Protein AF-A0A553PBA0-F1 (afdb_monomer)

Sequence (327 aa):
MVVWTRLALILILCVIQDGVMSRNTTKTNFRQKRLFSIFNIVTFKNDPCTTTGAGNLGGTCLDSTSCSSRGGTASGNCAAGFGVCCLFVVNGACSGDQTITQNCTYIRNDGYPAADTTADETCNYKFNRICENLCQIRLDFETLKTEVDATGACGTAADAVAVTSPFSSTANGFPPTVCGTLTGQHSKAPEGCTQYFTGESGSFQSYNFAGGQLLTKQNYNNCFRQVEGYCRLQIRESSVTTPDPFALSAPPTMAETTCQELSTLSFPSGIHSGYCGGALNTVDGSTDPVAQTSVPGSPFQVGLRTLETTLADLTGFSLDYKQIPCD

Solvent-accessible surface area (backbone atoms only — not comparable to full-atom values): 18141 Å² total; per-residue (Å²): 133,45,49,54,43,34,34,39,24,69,78,84,78,84,77,77,72,86,76,83,76,86,73,91,74,82,91,75,94,75,83,86,76,90,72,86,71,88,68,81,79,84,82,75,77,74,42,82,34,63,24,74,56,94,81,56,44,68,18,40,27,30,46,65,66,62,23,51,76,70,65,24,46,76,27,50,67,25,80,96,66,72,21,20,9,19,33,35,68,46,66,45,63,46,92,46,80,43,73,48,72,63,84,43,37,31,43,34,52,48,72,66,90,46,55,58,81,75,76,96,71,61,73,45,78,44,78,56,85,73,47,98,82,67,85,76,77,37,47,28,21,68,27,31,24,39,31,52,28,78,35,23,44,53,55,77,95,16,39,59,51,74,62,86,53,99,87,54,86,54,80,61,77,41,54,57,69,41,42,22,32,34,52,74,40,54,42,37,37,67,96,69,28,30,31,59,42,73,58,67,54,54,72,53,62,43,72,10,23,86,57,42,30,20,48,33,64,33,62,49,23,37,33,45,52,79,53,92,71,44,35,29,45,32,39,29,72,36,93,52,77,77,48,53,23,35,14,48,29,83,57,57,59,23,7,28,52,89,30,87,92,44,17,25,38,33,39,55,38,77,83,48,51,38,31,16,11,19,14,53,33,92,46,69,71,32,65,64,68,46,72,44,44,35,36,76,80,54,77,51,52,39,34,40,40,35,44,89,55,77,32,54,92,22,18,21,35,28,30,29,39,37,57,36,66,56,132

Mean predicted aligned error: 10.84 Å

Foldseek 3Di:
DWQFFKWWWDDPDPPPPPPPDDDDDDDDDDDDDDDPPPDPPDDDDFDWDFFPDPPRAIFTWDAPVVLVVVVWDFGAADPVRRTGRTAAEDAFPLPDEAEDQDGGYMYTYHPPPDDDPDPPGDTHYHYDPNDPPCPDIKIFRQWGAWFADLQQEDDDVIHWDDDDDPVDPPCQQFFDIAHGTQNRHMQDDPRQAGAEAEDQKDKDFAGNLVVQFHHAQGKGKHAYDDDPQFFKKKKWADPDVVPQQAAFFPVQQWKDQPDPVTWWKAAAQVQGGTIHHNECDSDTGDNDHDMGMHDGPDGRMIITHHHNGGGNNGSGHMMMMHTHGDD

Secondary structure (DSSP, 8-state):
------EE---------------------------------------EEE-SSTT--EEEEE-HHHHHHTT-EEEEEEGGGTEEEEEEEEE--TTS-EEE-SSSEEEE-TTTTSPP--TT----EEE---STT-----EEESS------TTS-SSSSS--B---BTTB--TTSSPPPB-S--TT-EEB-STT-SEEE-SSEEEEE-TTGGGT-PPSS-EEEEEE-PPTTEEEEEEEE-S--SS-SEE-SSSTTSEES--TTS-EEE---SS-SEEEETS--SSTT--S---EEPPTT--SEEEEE--SS--TT--EEEEEEEEEE--

Nearest PDB structures (foldseek):
  6fzv-assembly1_D  TM=6.814E-01  e=2.273E-03  Homo sapiens
  9en2-assembly1_A  TM=3.717E-01  e=1.459E-03  Homo sapiens
  6e0t-assembly1_X  TM=3.521E-01  e=2.977E-01  Schizosaccharomyces pombe 972h-

InterPro domains:
  IPR058698 CUB domain, metazoa [PF26080] (190-323)

Radius of gyration: 24.04 Å; Cα contacts (8 Å, |Δi|>4): 762; chains: 1; bounding box: 48×62×72 Å

pLDDT: mean 82.2, std 19.01, range [25.92, 98.25]

Structure (mmCIF, N/CA/C/O backbone):
data_AF-A0A553PBA0-F1
#
_entry.id   AF-A0A553PBA0-F1
#
loop_
_atom_site.group_PDB
_atom_site.id
_atom_site.type_symbol
_atom_site.label_atom_id
_atom_site.label_alt_id
_atom_site.label_comp_id
_atom_site.label_asym_id
_atom_site.label_entity_id
_atom_site.label_seq_id
_atom_site.pdbx_PDB_ins_code
_atom_site.Cartn_x
_atom_site.Cartn_y
_atom_site.Cartn_z
_atom_site.occupancy
_atom_site.B_iso_or_equiv
_atom_site.auth_seq_id
_atom_site.auth_comp_id
_atom_site.auth_asym_id
_atom_site.auth_atom_id
_atom_site.pdbx_PDB_model_num
ATOM 1 N N . MET A 1 1 ? -11.062 18.224 0.720 1.00 25.92 1 MET A N 1
ATOM 2 C CA . MET A 1 1 ? -12.456 17.704 0.853 1.00 25.92 1 MET A CA 1
ATOM 3 C C . MET A 1 1 ? -12.403 16.185 0.901 1.00 25.92 1 MET A C 1
ATOM 5 O O . MET A 1 1 ? -12.057 15.555 -0.093 1.00 25.92 1 MET A O 1
ATOM 9 N N . VAL A 1 2 ? -12.656 15.605 2.069 1.00 30.92 2 VAL A N 1
ATOM 10 C CA . VAL A 1 2 ? -12.072 14.317 2.456 1.00 30.92 2 VAL A CA 1
ATOM 11 C C . VAL A 1 2 ? -13.110 13.191 2.474 1.00 30.92 2 VAL A C 1
ATOM 13 O O . VAL A 1 2 ? -14.280 13.441 2.725 1.00 30.92 2 VAL A O 1
ATOM 16 N N . VAL A 1 3 ? -12.713 11.949 2.175 1.00 29.02 3 VAL A N 1
ATOM 17 C CA . VAL A 1 3 ? -13.588 10.758 2.203 1.00 29.02 3 VAL A CA 1
ATOM 18 C C . VAL A 1 3 ? -12.856 9.599 2.887 1.00 29.02 3 VAL A C 1
ATOM 20 O O . VAL A 1 3 ? -12.452 8.664 2.221 1.00 29.02 3 VAL A O 1
ATOM 23 N N . TRP A 1 4 ? -12.637 9.613 4.199 1.00 41.81 4 TRP A N 1
ATOM 24 C CA . TRP A 1 4 ? -12.010 8.464 4.883 1.00 41.81 4 TRP A CA 1
ATOM 25 C C . TRP A 1 4 ? -13.001 7.334 5.102 1.00 41.81 4 TRP A C 1
ATOM 27 O O . TRP A 1 4 ? -14.191 7.629 5.154 1.00 41.81 4 TRP A O 1
ATOM 37 N N . THR A 1 5 ? -12.531 6.072 5.252 1.00 43.28 5 THR A N 1
ATOM 38 C CA . THR A 1 5 ? -12.989 5.150 6.330 1.00 43.28 5 THR A CA 1
ATOM 39 C C . THR A 1 5 ? -12.696 3.675 6.220 1.00 43.28 5 THR A C 1
ATOM 41 O O . THR A 1 5 ? -13.114 3.098 5.250 1.00 43.28 5 THR A O 1
ATOM 44 N N . ARG A 1 6 ? -12.313 3.051 7.344 1.00 33.53 6 ARG A N 1
ATOM 45 C CA . ARG A 1 6 ? -12.304 1.615 7.712 1.00 33.53 6 ARG A CA 1
ATOM 46 C C . ARG A 1 6 ? -10.899 1.007 7.755 1.00 33.53 6 ARG A C 1
ATOM 48 O O . ARG A 1 6 ? -10.342 0.590 6.747 1.00 33.53 6 ARG A O 1
ATOM 55 N N . LEU A 1 7 ? -10.402 0.843 8.978 1.00 31.45 7 LEU A N 1
ATOM 56 C CA . LEU A 1 7 ? -9.353 -0.121 9.291 1.00 31.45 7 LEU A CA 1
ATOM 57 C C . LEU A 1 7 ? -10.015 -1.429 9.770 1.00 31.45 7 LEU A C 1
ATOM 59 O O . LEU A 1 7 ? -10.715 -1.385 10.782 1.00 31.45 7 LEU A O 1
ATOM 63 N N . ALA A 1 8 ? -9.831 -2.566 9.100 1.00 29.09 8 ALA A N 1
ATOM 64 C CA . ALA A 1 8 ? -9.950 -3.875 9.742 1.00 29.09 8 ALA A CA 1
ATOM 65 C C . ALA A 1 8 ? -8.591 -4.269 10.322 1.00 29.09 8 ALA A C 1
ATOM 67 O O . ALA A 1 8 ? -7.534 -3.916 9.808 1.00 29.09 8 ALA A O 1
ATOM 68 N N . LEU A 1 9 ? -8.615 -5.005 11.423 1.00 33.12 9 LEU A N 1
ATOM 69 C CA . LEU A 1 9 ? -7.420 -5.559 12.038 1.00 33.12 9 LEU A CA 1
ATOM 70 C C . LEU A 1 9 ? -7.497 -7.083 11.935 1.00 33.12 9 LEU A C 1
ATOM 72 O O . LEU A 1 9 ? -8.004 -7.717 12.852 1.00 33.12 9 LEU A O 1
ATOM 76 N N . ILE A 1 10 ? -7.029 -7.711 10.854 1.00 31.86 10 ILE A N 1
ATOM 77 C CA . ILE A 1 10 ? -7.002 -9.182 10.807 1.00 31.86 10 ILE A CA 1
ATOM 78 C C . ILE A 1 10 ? -5.651 -9.684 11.341 1.00 31.86 10 ILE A C 1
ATOM 80 O O . ILE A 1 10 ? -4.653 -9.780 10.625 1.00 31.86 10 ILE A O 1
ATOM 84 N N . LEU A 1 11 ? -5.598 -10.053 12.624 1.00 33.03 11 LEU A N 1
ATOM 85 C CA . LEU A 1 11 ? -4.471 -10.818 13.175 1.00 33.03 11 LEU A CA 1
ATOM 86 C C . LEU A 1 11 ? -4.530 -12.258 12.654 1.00 33.03 11 LEU A C 1
ATOM 88 O O . LEU A 1 11 ? -5.291 -13.090 13.146 1.00 33.03 11 LEU A O 1
ATOM 92 N N . ILE A 1 12 ? -3.695 -12.564 11.663 1.00 35.62 12 ILE A N 1
ATOM 93 C CA . ILE A 1 12 ? -3.440 -13.941 11.236 1.00 35.62 12 ILE A CA 1
ATOM 94 C C . ILE A 1 12 ? -2.311 -14.522 12.101 1.00 35.62 12 ILE A C 1
ATOM 96 O O . ILE A 1 12 ? -1.199 -13.995 12.092 1.00 35.62 12 ILE A O 1
ATOM 100 N N . LEU A 1 13 ? -2.647 -15.637 12.771 1.00 29.41 13 LEU A N 1
ATOM 101 C CA . LEU A 1 13 ? -1.846 -16.582 13.574 1.00 29.41 13 LEU A CA 1
ATOM 102 C C . LEU A 1 13 ? -1.743 -16.312 15.086 1.00 29.41 13 LEU A C 1
ATOM 104 O O . LEU A 1 13 ? -0.723 -15.875 15.605 1.00 29.41 13 LEU A O 1
ATOM 108 N N . CYS A 1 14 ? -2.766 -16.763 15.818 1.00 26.69 14 CYS A N 1
ATOM 109 C CA . CYS A 1 14 ? -2.529 -17.453 17.084 1.00 26.69 14 CYS A CA 1
ATOM 110 C C . CYS A 1 14 ? -2.315 -18.938 16.748 1.00 26.69 14 CYS A C 1
ATOM 112 O O . CYS A 1 14 ? -3.279 -19.691 16.599 1.00 26.69 14 CYS A O 1
ATOM 114 N N . VAL A 1 15 ? -1.061 -19.358 16.549 1.00 26.77 15 VAL A N 1
ATOM 115 C CA . VAL A 1 15 ? -0.736 -20.787 16.635 1.00 26.77 15 VAL A CA 1
ATOM 116 C C . VAL A 1 15 ? -0.811 -21.128 18.114 1.00 26.77 15 VAL A C 1
ATOM 118 O O . VAL A 1 15 ? 0.090 -20.800 18.883 1.00 26.77 15 VAL A O 1
ATOM 121 N N . ILE A 1 16 ? -1.913 -21.746 18.527 1.00 30.34 16 ILE A N 1
ATOM 122 C CA . ILE A 1 16 ? -1.939 -22.480 19.787 1.00 30.34 16 ILE A CA 1
ATOM 123 C C . ILE A 1 16 ? -1.062 -23.704 19.522 1.00 30.34 16 ILE A C 1
ATOM 125 O O . ILE A 1 16 ? -1.501 -24.649 18.873 1.00 30.34 16 ILE A O 1
ATOM 129 N N . GLN A 1 17 ? 0.211 -23.656 19.920 1.00 25.95 17 GLN A N 1
ATOM 130 C CA . GLN A 1 17 ? 0.967 -24.891 20.078 1.00 25.95 17 GLN A CA 1
ATOM 131 C C . GLN A 1 17 ? 0.305 -25.654 21.223 1.00 25.95 17 GLN A C 1
ATOM 133 O O . GLN A 1 17 ? 0.231 -25.152 22.347 1.00 25.95 17 GLN A O 1
ATOM 138 N N . ASP A 1 18 ? -0.199 -26.847 20.918 1.00 34.41 18 ASP A N 1
ATOM 139 C CA . ASP A 1 18 ? -0.684 -27.807 21.900 1.00 34.41 18 ASP A CA 1
ATOM 140 C C . ASP A 1 18 ? 0.468 -28.197 22.836 1.00 34.41 18 ASP A C 1
ATOM 142 O O . ASP A 1 18 ? 1.234 -29.131 22.597 1.00 34.41 18 ASP A O 1
ATOM 146 N N . GLY A 1 19 ? 0.611 -27.449 23.928 1.00 29.52 19 GLY A N 1
ATOM 147 C CA . GLY A 1 19 ? 1.427 -27.838 25.063 1.00 29.52 19 GLY A CA 1
ATOM 148 C C . GLY A 1 19 ? 0.717 -28.948 25.827 1.00 29.52 19 GLY A C 1
ATOM 149 O O . GLY A 1 19 ? -0.079 -28.683 26.726 1.00 29.52 19 GLY A O 1
ATOM 150 N N . VAL A 1 20 ? 1.007 -30.200 25.473 1.00 30.47 20 VAL A N 1
ATOM 151 C CA . VAL A 1 20 ? 0.632 -31.387 26.249 1.00 30.47 20 VAL A CA 1
ATOM 152 C C . VAL A 1 20 ? 1.208 -31.256 27.665 1.00 30.47 20 VAL A C 1
ATOM 154 O O . VAL A 1 20 ? 2.383 -31.528 27.905 1.00 30.47 20 VAL A O 1
ATOM 157 N N . MET A 1 21 ? 0.384 -30.856 28.637 1.00 30.72 21 MET A N 1
ATOM 158 C CA . MET A 1 21 ? 0.721 -31.007 30.053 1.00 30.72 21 MET A CA 1
ATOM 159 C C . MET A 1 21 ? 0.411 -32.438 30.498 1.00 30.72 21 MET A C 1
ATOM 161 O O . MET A 1 21 ? -0.723 -32.774 30.837 1.00 30.72 21 MET A O 1
ATOM 165 N N . SER A 1 22 ? 1.446 -33.276 30.552 1.00 31.44 22 SER A N 1
ATOM 166 C CA . SER A 1 22 ? 1.416 -34.532 31.304 1.00 31.44 22 SER A CA 1
ATOM 167 C C . SER A 1 22 ? 1.263 -34.227 32.800 1.00 31.44 22 SER A C 1
ATOM 169 O O . SER A 1 22 ? 2.164 -33.665 33.423 1.00 31.44 22 SER A O 1
ATOM 171 N N . ARG A 1 23 ? 0.111 -34.571 33.394 1.00 33.50 23 ARG A N 1
ATOM 172 C CA . ARG A 1 23 ? -0.078 -34.603 34.853 1.00 33.50 23 ARG A CA 1
ATOM 173 C C . ARG A 1 23 ? -0.241 -36.044 35.321 1.00 33.50 23 ARG A C 1
ATOM 175 O O . ARG A 1 23 ? -1.302 -36.647 35.175 1.00 33.50 23 ARG A O 1
ATOM 182 N N . ASN A 1 24 ? 0.810 -36.556 35.955 1.00 36.09 24 ASN A N 1
ATOM 183 C CA . ASN A 1 24 ? 0.746 -37.732 36.815 1.00 36.09 24 ASN A CA 1
ATOM 184 C C . ASN A 1 24 ? -0.216 -37.429 37.977 1.00 36.09 24 ASN A C 1
ATOM 186 O O . ASN A 1 24 ? 0.097 -36.608 38.836 1.00 36.09 24 ASN A O 1
ATOM 190 N N . THR A 1 25 ? -1.395 -38.055 37.993 1.00 32.72 25 THR A N 1
ATOM 191 C CA . THR A 1 25 ? -2.361 -37.902 39.092 1.00 32.72 25 THR A CA 1
ATOM 192 C C . THR A 1 25 ? -2.400 -39.187 39.906 1.00 32.72 25 THR A C 1
ATOM 194 O O . THR A 1 25 ? -2.936 -40.209 39.475 1.00 32.72 25 THR A O 1
ATOM 197 N N . THR A 1 26 ? -1.826 -39.134 41.104 1.00 32.91 26 THR A N 1
ATOM 198 C CA . THR A 1 26 ? -2.019 -40.125 42.161 1.00 32.91 26 THR A CA 1
ATO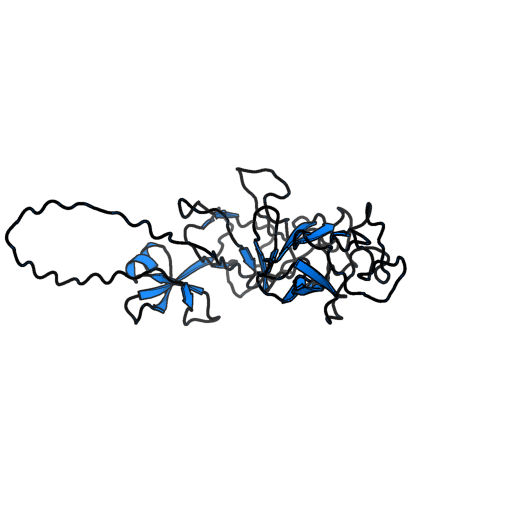M 199 C C . THR A 1 26 ? -3.498 -40.169 42.548 1.00 32.91 26 THR A C 1
ATOM 201 O O . THR A 1 26 ? -4.105 -39.155 42.886 1.00 32.91 26 THR A O 1
ATOM 204 N N . LYS A 1 27 ? -4.088 -41.366 42.485 1.00 34.59 27 LYS A N 1
ATOM 205 C CA . LYS A 1 27 ? -5.469 -41.647 42.893 1.00 34.59 27 LYS A CA 1
ATOM 206 C C . LYS A 1 27 ? -5.653 -41.392 44.392 1.00 34.59 27 LYS A C 1
ATOM 208 O O . LYS A 1 27 ? -5.122 -42.144 45.204 1.00 34.59 27 LYS A O 1
ATOM 213 N N . THR A 1 28 ? -6.508 -40.442 44.758 1.00 32.66 28 THR A N 1
ATOM 214 C CA . THR A 1 28 ? -7.162 -40.418 46.074 1.00 32.66 28 THR A CA 1
ATOM 215 C C . THR A 1 28 ? -8.678 -40.372 45.889 1.00 32.66 28 THR A C 1
ATOM 217 O O . THR A 1 28 ? -9.242 -39.478 45.266 1.00 32.66 28 THR A O 1
ATOM 220 N N . ASN A 1 29 ? -9.345 -41.416 46.387 1.00 42.59 29 ASN A N 1
ATOM 221 C CA . ASN A 1 29 ? -10.795 -41.568 46.358 1.00 42.59 29 ASN A CA 1
ATOM 222 C C . ASN A 1 29 ? -11.444 -40.613 47.368 1.00 42.59 29 ASN A C 1
ATOM 224 O O . ASN A 1 29 ? -11.338 -40.842 48.571 1.00 42.59 29 ASN A O 1
ATOM 228 N N . PHE A 1 30 ? -12.195 -39.619 46.892 1.00 38.12 30 PHE A N 1
ATOM 229 C CA . PHE A 1 30 ? -13.198 -38.932 47.705 1.00 38.12 30 PHE A CA 1
ATOM 230 C C . PHE A 1 30 ? -14.596 -39.171 47.130 1.00 38.12 30 PHE A C 1
ATOM 232 O O . PHE A 1 30 ? -14.871 -38.942 45.954 1.00 38.12 30 PHE A O 1
ATOM 239 N N . ARG A 1 31 ? -15.463 -39.711 47.993 1.00 44.09 31 ARG A N 1
ATOM 240 C CA . ARG A 1 31 ? -16.849 -40.100 47.720 1.00 44.09 31 ARG A CA 1
ATOM 241 C C . ARG A 1 31 ? -17.668 -38.932 47.158 1.00 44.09 31 ARG A C 1
ATOM 243 O O . ARG A 1 31 ? -17.623 -37.819 47.675 1.00 44.09 31 ARG A O 1
ATOM 250 N N . GLN A 1 32 ? -18.469 -39.250 46.143 1.00 47.44 32 GLN A N 1
ATOM 251 C CA . GLN A 1 32 ? -19.431 -38.377 45.475 1.00 47.44 32 GLN A CA 1
ATOM 252 C C . GLN A 1 32 ? -20.378 -37.683 46.464 1.00 47.44 32 GLN A C 1
ATOM 254 O O . GLN A 1 32 ? -21.153 -38.337 47.162 1.00 47.44 32 GLN A O 1
ATOM 259 N N . LYS A 1 33 ? -20.409 -36.351 46.418 1.00 39.62 33 LYS A N 1
ATOM 260 C CA . LYS A 1 33 ? -21.630 -35.587 46.679 1.00 39.62 33 LYS A CA 1
ATOM 261 C C . LYS A 1 33 ? -22.148 -35.117 45.324 1.00 39.62 33 LYS A C 1
ATOM 263 O O . LYS A 1 33 ? -21.475 -34.358 44.634 1.00 39.62 33 LYS A O 1
ATOM 268 N N . ARG A 1 34 ? -23.310 -35.633 44.916 1.00 55.00 34 ARG A N 1
ATOM 269 C CA . ARG A 1 34 ? -24.010 -35.215 43.697 1.00 55.00 34 ARG A CA 1
ATOM 270 C C . ARG A 1 34 ? -24.598 -33.824 43.934 1.00 55.00 34 ARG A C 1
ATOM 272 O O . ARG A 1 34 ? -25.702 -33.705 44.453 1.00 55.00 34 ARG A O 1
ATOM 279 N N . LEU A 1 35 ? -23.844 -32.786 43.582 1.00 47.69 35 LEU A N 1
ATOM 280 C CA . LEU A 1 35 ? -24.420 -31.484 43.267 1.00 47.69 35 LEU A CA 1
ATOM 281 C C . LEU A 1 35 ? -24.887 -31.551 41.811 1.00 47.69 35 LEU A C 1
ATOM 283 O O . LEU A 1 35 ? -24.088 -31.834 40.919 1.00 47.69 35 LEU A O 1
ATOM 287 N N . PHE A 1 36 ? -26.171 -31.314 41.566 1.00 44.34 36 PHE A N 1
ATOM 288 C CA . PHE A 1 36 ? -26.656 -31.054 40.217 1.00 44.34 36 PHE A CA 1
ATOM 289 C C . PHE A 1 36 ? -26.059 -29.720 39.752 1.00 44.34 36 PHE A C 1
ATOM 291 O O . PHE A 1 36 ? -26.544 -28.655 40.126 1.00 44.34 36 PHE A O 1
ATOM 298 N N . SER A 1 37 ? -24.980 -29.780 38.967 1.00 50.16 37 SER A N 1
ATOM 299 C CA . SER A 1 37 ? -24.458 -28.620 38.244 1.00 50.16 37 SER A CA 1
ATOM 300 C C . SER A 1 37 ? -25.409 -28.320 37.089 1.00 50.16 37 SER A C 1
ATOM 302 O O . SER A 1 37 ? -25.225 -28.794 35.974 1.00 50.16 37 SER A O 1
ATOM 304 N N . ILE A 1 38 ? -26.464 -27.560 37.377 1.00 53.22 38 ILE A N 1
ATOM 305 C CA . ILE A 1 38 ? -27.452 -27.061 36.404 1.00 53.22 38 ILE A CA 1
ATOM 306 C C . ILE A 1 38 ? -26.873 -26.032 35.415 1.00 53.22 38 ILE A C 1
ATOM 308 O O . ILE A 1 38 ? -27.597 -25.512 34.573 1.00 53.22 38 ILE A O 1
ATOM 312 N N . PHE A 1 39 ? -25.568 -25.768 35.474 1.00 51.97 39 PHE A N 1
ATOM 313 C CA . PHE A 1 39 ? -24.857 -24.943 34.508 1.00 51.97 39 PHE A CA 1
ATOM 314 C C . PHE A 1 39 ? -23.836 -25.817 33.780 1.00 51.97 39 PHE A C 1
ATOM 316 O O . PHE A 1 39 ? -22.706 -25.991 34.236 1.00 51.97 39 PHE A O 1
ATOM 323 N N . ASN A 1 40 ? -24.238 -26.390 32.645 1.00 52.53 40 ASN A N 1
ATOM 324 C CA . ASN A 1 40 ? -23.267 -26.830 31.649 1.00 52.53 40 ASN A CA 1
ATOM 325 C C . ASN A 1 40 ? -22.692 -25.562 31.014 1.00 52.53 40 ASN A C 1
ATOM 327 O O . ASN A 1 40 ? -23.289 -24.994 30.102 1.00 52.53 40 ASN A O 1
ATOM 331 N N . ILE A 1 41 ? -21.570 -25.078 31.546 1.00 63.16 41 ILE A N 1
ATOM 332 C CA . ILE A 1 41 ? -20.801 -24.010 30.908 1.00 63.16 41 ILE A CA 1
ATOM 333 C C . ILE A 1 41 ? -20.209 -24.605 29.631 1.00 63.16 41 ILE A C 1
ATOM 335 O O . ILE A 1 41 ? -19.288 -25.420 29.683 1.00 63.16 41 ILE A O 1
ATOM 339 N N . VAL A 1 42 ? -20.784 -24.233 28.488 1.00 66.06 42 VAL A N 1
ATOM 340 C CA . VAL A 1 42 ? -20.248 -24.583 27.174 1.00 66.06 42 VAL A CA 1
ATOM 341 C C . VAL A 1 42 ? -19.069 -23.656 26.911 1.00 66.06 42 VAL A C 1
ATOM 343 O O . VAL A 1 42 ? -19.247 -22.470 26.649 1.00 66.06 42 VAL A O 1
ATOM 346 N N . THR A 1 43 ? -17.856 -24.190 27.020 1.00 75.25 43 THR A N 1
ATOM 347 C CA . THR A 1 43 ? -16.649 -23.513 26.553 1.00 75.25 43 THR A CA 1
ATOM 348 C C . THR A 1 43 ? -16.418 -23.865 25.091 1.00 75.25 43 THR A C 1
ATOM 350 O O . THR A 1 43 ? -16.475 -25.027 24.691 1.00 75.25 43 THR A O 1
ATOM 353 N N . PHE A 1 44 ? -16.151 -22.851 24.280 1.00 82.88 44 PHE A N 1
ATOM 354 C CA . PHE A 1 44 ? -15.782 -23.010 22.881 1.00 82.88 44 PHE A CA 1
ATOM 355 C C . PHE A 1 44 ? -14.557 -22.155 22.580 1.00 82.88 44 PHE A C 1
ATOM 357 O O . PHE A 1 44 ? -14.209 -21.239 23.328 1.00 82.88 44 PHE A O 1
ATOM 364 N N . LYS A 1 45 ? -13.865 -22.499 21.497 1.00 84.19 45 LYS A N 1
ATOM 365 C CA . LYS A 1 45 ? -12.720 -21.733 21.022 1.00 84.19 45 LYS A CA 1
ATOM 366 C C . LYS A 1 45 ? -13.210 -20.414 20.423 1.00 84.19 45 LYS A C 1
ATOM 368 O O . LYS A 1 45 ? -14.201 -20.390 19.695 1.00 84.19 45 LYS A O 1
ATOM 373 N N . ASN A 1 46 ? -12.494 -19.332 20.715 1.00 86.88 46 ASN A N 1
ATOM 374 C CA . ASN A 1 46 ? -12.764 -18.020 20.136 1.00 86.88 46 ASN A CA 1
ATOM 375 C C . ASN A 1 46 ? -12.283 -17.997 18.681 1.00 86.88 46 ASN A C 1
ATOM 377 O O . ASN A 1 46 ? -11.175 -17.547 18.389 1.00 86.88 46 ASN A O 1
ATOM 381 N N . ASP A 1 47 ? -13.098 -18.545 17.789 1.00 88.75 47 ASP A N 1
ATOM 382 C CA . ASP A 1 47 ? -12.814 -18.612 16.360 1.00 88.75 47 ASP A CA 1
ATOM 383 C C . ASP A 1 47 ? -13.330 -17.359 15.627 1.00 88.75 47 ASP A C 1
ATOM 385 O O . ASP A 1 47 ? -14.275 -16.708 16.093 1.00 88.75 47 ASP A O 1
ATOM 389 N N . PRO A 1 48 ? -12.724 -16.986 14.485 1.00 89.88 48 PRO A N 1
ATOM 390 C CA . PRO A 1 48 ? -13.242 -15.912 13.649 1.00 89.88 48 PRO A CA 1
ATOM 391 C C . PRO A 1 48 ? -14.646 -16.254 13.140 1.00 89.88 48 PRO A C 1
ATOM 393 O O . PRO A 1 48 ? -14.961 -17.403 12.830 1.00 89.88 48 PRO A O 1
ATOM 396 N N . CYS A 1 49 ? -15.493 -15.240 13.037 1.00 91.69 49 CYS A N 1
ATOM 397 C CA . CYS A 1 49 ? -16.858 -15.357 12.536 1.00 91.69 49 CYS A CA 1
ATOM 398 C C . CYS A 1 49 ? -17.195 -14.160 11.645 1.00 91.69 49 CYS A C 1
ATOM 400 O O . CYS A 1 49 ? -16.472 -13.165 11.626 1.00 91.69 49 CYS A O 1
ATOM 402 N N . THR A 1 50 ? -18.304 -14.244 10.917 1.00 93.19 50 THR A N 1
ATOM 403 C CA . THR A 1 50 ? -18.811 -13.150 10.084 1.00 93.19 50 THR A CA 1
ATOM 404 C C . THR A 1 50 ? -20.097 -12.613 10.693 1.00 93.19 50 THR A C 1
ATOM 406 O O . THR A 1 50 ? -21.001 -13.377 11.033 1.00 93.19 50 THR A O 1
ATOM 409 N N . THR A 1 51 ? -20.163 -11.297 10.851 1.00 92.12 51 THR A N 1
ATOM 410 C CA . THR A 1 51 ? -21.329 -10.605 11.400 1.00 92.12 51 THR A CA 1
ATOM 411 C C . THR A 1 51 ? -22.501 -10.624 10.421 1.00 92.12 51 THR A C 1
ATOM 413 O O . THR A 1 51 ? -22.305 -10.600 9.209 1.00 92.12 51 THR A O 1
ATOM 416 N N . THR A 1 52 ? -23.734 -10.634 10.929 1.00 89.44 52 THR A N 1
ATOM 417 C CA . THR A 1 52 ? -24.957 -10.650 10.095 1.00 89.44 52 THR A CA 1
ATOM 418 C C . THR A 1 52 ? -25.464 -9.249 9.721 1.00 89.44 52 THR A C 1
ATOM 420 O O . THR A 1 52 ? -26.579 -9.107 9.223 1.00 89.44 52 THR A O 1
ATOM 423 N N . GLY A 1 53 ? -24.695 -8.201 10.029 1.00 78.00 53 GLY A N 1
ATOM 424 C CA . GLY A 1 53 ? -25.037 -6.802 9.761 1.00 78.00 53 GLY A CA 1
ATOM 425 C C . GLY A 1 53 ? -24.578 -6.296 8.389 1.00 78.00 53 GLY A C 1
ATOM 426 O O . GLY A 1 53 ? -24.045 -7.034 7.561 1.00 78.00 53 GLY A O 1
ATOM 427 N N . ALA A 1 54 ? -24.755 -4.992 8.154 1.00 66.81 54 ALA A N 1
ATOM 428 C CA . ALA A 1 54 ? -24.311 -4.348 6.922 1.00 66.81 54 ALA A CA 1
ATOM 429 C C . ALA A 1 54 ? -22.789 -4.494 6.728 1.00 66.81 54 ALA A C 1
ATOM 431 O O . ALA A 1 54 ? -21.996 -4.052 7.561 1.00 66.81 54 ALA A O 1
ATOM 432 N N . GLY A 1 55 ? -22.388 -5.084 5.599 1.00 70.69 55 GLY A N 1
ATOM 433 C CA . GLY A 1 55 ? -20.986 -5.209 5.197 1.00 70.69 55 GLY A CA 1
ATOM 434 C C . GLY A 1 55 ? -20.265 -6.482 5.646 1.00 70.69 55 GLY A C 1
ATOM 435 O O . GLY A 1 55 ? -19.066 -6.546 5.409 1.00 70.69 55 GLY A O 1
ATOM 436 N N . ASN A 1 56 ? -20.952 -7.467 6.249 1.00 84.44 56 ASN A N 1
ATOM 437 C CA . ASN A 1 56 ? -20.399 -8.795 6.580 1.00 84.44 56 ASN A CA 1
ATOM 438 C C . ASN A 1 56 ? -19.013 -8.732 7.248 1.00 84.44 56 ASN A C 1
ATOM 440 O O . ASN A 1 56 ? -18.069 -9.409 6.843 1.00 84.44 56 ASN A O 1
ATOM 444 N N . LEU A 1 57 ? -18.884 -7.872 8.257 1.00 86.88 57 LEU A N 1
ATOM 445 C CA . LEU A 1 57 ? -17.614 -7.628 8.933 1.00 86.88 57 LEU A CA 1
ATOM 446 C C . LEU A 1 57 ? -17.151 -8.876 9.679 1.00 86.88 57 LEU A C 1
ATOM 448 O O . LEU A 1 57 ? -17.976 -9.654 10.168 1.00 86.88 57 LEU A O 1
ATOM 452 N N . GLY A 1 58 ? -15.839 -9.035 9.806 1.00 88.75 58 GLY A N 1
ATOM 453 C CA . GLY A 1 58 ? -15.244 -10.045 10.664 1.00 88.75 58 GLY A CA 1
ATOM 454 C C . GLY A 1 58 ? -15.534 -9.757 12.136 1.00 88.75 58 GLY A C 1
ATOM 455 O O . GLY A 1 58 ? -15.578 -8.613 12.575 1.00 88.75 58 GLY A O 1
ATOM 456 N N . GLY A 1 59 ? -15.733 -10.807 12.913 1.00 91.19 59 GLY A N 1
ATOM 457 C CA . GLY A 1 59 ? -15.881 -10.742 14.357 1.00 91.19 59 GLY A CA 1
ATOM 458 C C . GLY A 1 59 ? -15.134 -11.882 15.031 1.00 91.19 59 GLY A C 1
ATOM 459 O O . GLY A 1 59 ? -14.525 -12.735 14.381 1.00 91.19 59 GLY A O 1
ATOM 460 N N . THR A 1 60 ? -15.201 -11.901 16.357 1.00 91.44 60 THR A N 1
ATOM 461 C CA . THR A 1 60 ? -14.699 -13.012 17.172 1.00 91.44 60 THR A CA 1
ATOM 462 C C . THR A 1 60 ? -15.872 -13.724 17.820 1.00 91.44 60 THR A C 1
ATOM 464 O O . THR A 1 60 ? -16.721 -13.083 18.439 1.00 91.44 60 THR A O 1
ATOM 467 N N . CYS A 1 61 ? -15.929 -15.047 17.703 1.00 93.06 61 CYS A N 1
ATOM 468 C CA . CYS A 1 61 ? -16.942 -15.834 18.384 1.00 93.06 61 CYS A CA 1
ATOM 469 C C . CYS A 1 61 ? -16.701 -15.795 19.897 1.00 93.06 61 CYS A C 1
ATOM 471 O O . CYS A 1 61 ? -15.667 -16.268 20.362 1.00 93.06 61 CYS A O 1
ATOM 473 N N . LEU A 1 62 ? -17.633 -15.216 20.658 1.00 93.31 62 LEU A N 1
ATOM 474 C CA . LEU A 1 62 ? -17.558 -15.083 22.118 1.00 93.31 62 LEU A CA 1
ATOM 475 C C . LEU A 1 62 ? -18.901 -15.450 22.749 1.00 93.31 62 LEU A C 1
ATOM 477 O O . LEU A 1 62 ? -19.939 -15.400 22.089 1.00 93.31 62 LEU A O 1
ATOM 481 N N . ASP A 1 63 ? -18.915 -15.778 24.040 1.00 93.69 63 ASP A N 1
ATOM 482 C CA . ASP A 1 63 ? -20.180 -15.798 24.774 1.00 93.69 63 ASP A CA 1
ATOM 483 C C . ASP A 1 63 ? -20.738 -14.369 24.889 1.00 93.69 63 ASP A C 1
ATOM 485 O O . ASP A 1 63 ? -19.995 -13.380 24.852 1.00 93.69 63 ASP A O 1
ATOM 489 N N . SER A 1 64 ? -22.061 -14.247 25.008 1.00 93.31 64 SER A N 1
ATOM 490 C CA . SER A 1 64 ? -22.745 -12.949 24.992 1.00 93.31 64 SER A CA 1
ATOM 491 C C . SER A 1 64 ? -22.229 -11.997 26.070 1.00 93.31 64 SER A C 1
ATOM 493 O O . SER A 1 64 ? -22.052 -10.808 25.810 1.00 93.31 64 SER A O 1
ATOM 495 N N . THR A 1 65 ? -21.944 -12.523 27.262 1.00 93.12 65 THR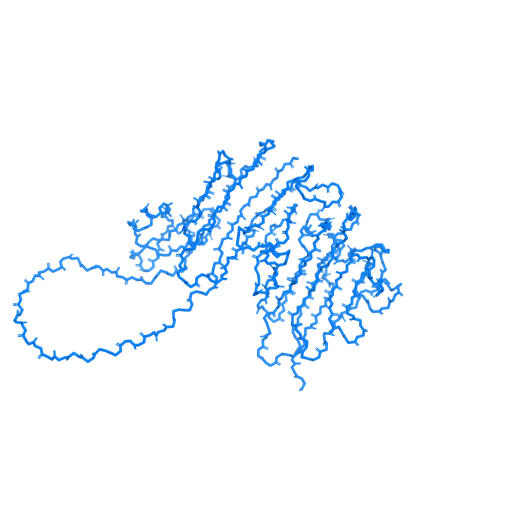 A N 1
ATOM 496 C CA . THR A 1 65 ? -21.506 -11.737 28.418 1.00 93.12 65 THR A CA 1
ATOM 497 C C . THR A 1 65 ? -20.076 -11.241 28.227 1.00 93.12 65 THR A C 1
ATOM 499 O O . THR A 1 65 ? -19.789 -10.064 28.468 1.00 93.12 65 THR A O 1
ATOM 502 N N . SER A 1 66 ? -19.175 -12.096 27.739 1.00 92.81 66 SER A N 1
ATOM 503 C CA . SER A 1 66 ? -17.809 -11.712 27.372 1.00 92.81 66 SER A CA 1
ATOM 504 C C . SER A 1 66 ? -17.787 -10.692 26.242 1.00 92.81 66 SER A C 1
ATOM 506 O O . SER A 1 66 ? -16.978 -9.770 26.284 1.00 92.81 66 SER A O 1
ATOM 508 N N . CYS A 1 67 ? -18.683 -10.816 25.258 1.00 94.00 67 CYS A N 1
ATOM 509 C CA . CYS A 1 67 ? -18.782 -9.842 24.177 1.00 94.00 67 CYS A CA 1
ATOM 510 C C . CYS A 1 67 ? -19.127 -8.446 24.718 1.00 94.00 67 CYS A C 1
ATOM 512 O O . CYS A 1 67 ? -18.369 -7.498 24.507 1.00 94.00 67 CYS A O 1
ATOM 514 N N . SER A 1 68 ? -20.208 -8.333 25.500 1.00 94.94 68 SER A N 1
ATOM 515 C CA . SER A 1 68 ? -20.640 -7.047 26.061 1.00 94.94 68 SER A CA 1
ATOM 516 C C . SER A 1 68 ? -19.660 -6.473 27.086 1.00 94.94 68 SER A C 1
ATOM 518 O O . SER A 1 68 ? -19.401 -5.273 27.088 1.00 94.94 68 SER A O 1
ATOM 520 N N . SER A 1 69 ? -19.069 -7.313 27.945 1.00 94.19 69 SER A N 1
ATOM 521 C CA . SER A 1 69 ? -18.136 -6.849 28.989 1.00 94.19 69 SER A CA 1
ATOM 522 C C . SER A 1 69 ? -16.811 -6.333 28.428 1.00 94.19 69 SER A C 1
ATOM 524 O O . SER A 1 69 ? -16.132 -5.550 29.087 1.00 94.19 69 SER A O 1
ATOM 526 N N . ARG A 1 70 ? -16.456 -6.730 27.202 1.00 91.50 70 ARG A N 1
ATOM 527 C CA . ARG A 1 70 ? -15.272 -6.252 26.474 1.00 91.50 70 ARG A CA 1
ATOM 528 C C . ARG A 1 70 ? -15.575 -5.085 25.528 1.00 91.50 70 ARG A C 1
ATOM 530 O O . ARG A 1 70 ? -14.714 -4.717 24.736 1.00 91.50 70 ARG A O 1
ATOM 537 N N . GLY A 1 71 ? -16.783 -4.518 25.593 1.00 90.88 71 GLY A N 1
ATOM 538 C CA . GLY A 1 71 ? -17.204 -3.384 24.763 1.00 90.88 71 GLY A CA 1
ATOM 539 C C . GLY A 1 71 ? -17.568 -3.751 23.322 1.00 90.88 71 GLY A C 1
ATOM 540 O O . GLY A 1 71 ? -17.625 -2.875 22.464 1.00 90.88 71 GLY A O 1
ATOM 541 N N . GLY A 1 72 ? -17.790 -5.034 23.034 1.00 93.31 72 GLY A N 1
ATOM 542 C CA . GLY A 1 72 ? -18.226 -5.499 21.722 1.00 93.31 72 GLY A CA 1
ATOM 543 C C . GLY A 1 72 ? -19.747 -5.523 21.579 1.00 93.31 72 GLY A C 1
ATOM 544 O O . GLY A 1 72 ? -20.493 -5.525 22.558 1.00 93.31 72 GLY A O 1
ATOM 545 N N . THR A 1 73 ? -20.210 -5.573 20.333 1.00 93.75 73 THR A N 1
ATOM 546 C CA . THR A 1 73 ? -21.628 -5.711 19.977 1.00 93.75 73 THR A CA 1
ATOM 547 C C . THR A 1 73 ? -21.878 -7.082 19.358 1.00 93.75 73 THR A C 1
ATOM 549 O O . THR A 1 73 ? -21.173 -7.492 18.436 1.00 93.75 73 THR A O 1
ATOM 552 N N . ALA A 1 74 ? -22.895 -7.794 19.843 1.00 94.62 74 ALA A N 1
ATOM 553 C CA . ALA A 1 74 ? -23.311 -9.069 19.268 1.00 94.62 74 ALA A CA 1
ATOM 554 C C . ALA A 1 74 ? -23.964 -8.854 17.891 1.00 94.62 74 ALA A C 1
ATOM 556 O O . ALA A 1 74 ? -24.921 -8.089 17.768 1.00 94.62 74 ALA A O 1
ATOM 557 N N . SER A 1 75 ? -23.473 -9.539 16.857 1.00 93.94 75 SER A N 1
ATOM 558 C CA . SER A 1 75 ? -24.022 -9.457 15.501 1.00 93.94 75 SER A CA 1
ATOM 559 C C . SER A 1 75 ? -24.028 -10.826 14.824 1.00 93.94 75 SER A C 1
ATOM 561 O O . SER A 1 75 ? -23.108 -11.188 14.098 1.00 93.94 75 SER A O 1
ATOM 563 N N . GLY A 1 76 ? -25.085 -11.599 15.069 1.00 93.12 76 GLY A N 1
ATOM 564 C CA . GLY A 1 76 ? -25.214 -12.974 14.589 1.00 93.12 76 GLY A CA 1
ATOM 565 C C . GLY A 1 76 ? -24.718 -14.007 15.600 1.00 93.12 76 GLY A C 1
ATOM 566 O O . GLY A 1 76 ? -24.224 -13.667 16.676 1.00 93.12 76 GLY A O 1
ATOM 567 N N . ASN A 1 77 ? -24.862 -15.281 15.242 1.00 93.44 77 ASN A N 1
ATOM 568 C CA . ASN A 1 77 ? -24.543 -16.418 16.106 1.00 93.44 77 ASN A CA 1
ATOM 569 C C . ASN A 1 77 ? -23.346 -17.205 15.562 1.00 93.44 77 ASN A C 1
ATOM 571 O O . ASN A 1 77 ? -23.110 -17.250 14.357 1.00 93.44 77 ASN A O 1
ATOM 575 N N . CYS A 1 78 ? -22.616 -17.866 16.453 1.00 93.25 78 CYS A N 1
ATOM 576 C CA . CYS A 1 78 ? -21.481 -18.730 16.132 1.00 93.25 78 CYS A CA 1
ATOM 577 C C . CYS A 1 78 ? -21.443 -19.931 17.094 1.00 93.25 78 CYS A C 1
ATOM 579 O O . CYS A 1 78 ? -22.320 -20.067 17.949 1.00 93.25 78 CYS A O 1
ATOM 581 N N . ALA A 1 79 ? -20.471 -20.840 16.927 1.00 91.81 79 ALA A N 1
ATOM 582 C CA . ALA A 1 79 ? -20.332 -22.052 17.746 1.00 91.81 79 ALA A CA 1
ATOM 583 C C . ALA A 1 79 ? -21.661 -22.825 17.896 1.00 91.81 79 ALA A C 1
ATOM 585 O O . ALA A 1 79 ? -22.117 -23.082 19.004 1.00 91.81 79 ALA A O 1
ATOM 586 N N . ALA A 1 80 ? -22.332 -23.122 16.775 1.00 89.94 80 ALA A N 1
ATOM 587 C CA . ALA A 1 80 ? -23.644 -23.786 16.744 1.00 89.94 80 ALA A CA 1
ATOM 588 C C . ALA A 1 80 ? -24.746 -23.106 17.595 1.00 89.94 80 ALA A C 1
ATOM 590 O O . ALA A 1 80 ? -25.690 -23.761 18.027 1.00 89.94 80 ALA A O 1
ATOM 591 N N . GLY A 1 81 ? -24.638 -21.793 17.823 1.00 88.94 81 GLY A N 1
ATOM 592 C CA . GLY A 1 81 ? -25.609 -21.005 18.586 1.00 88.94 81 GLY A CA 1
ATOM 593 C C . GLY A 1 81 ? -25.277 -20.842 20.070 1.00 88.94 81 GLY A C 1
ATOM 594 O O . GLY A 1 81 ? -26.021 -20.166 20.772 1.00 88.94 81 GLY A O 1
ATOM 595 N N . PHE A 1 82 ? -24.168 -21.413 20.553 1.00 90.19 82 PHE A N 1
ATOM 596 C CA . PHE A 1 82 ? -23.706 -21.203 21.930 1.00 90.19 82 PHE A CA 1
ATOM 597 C C . PHE A 1 82 ? -22.984 -19.863 22.125 1.00 90.19 82 PHE A C 1
ATOM 599 O O . PHE A 1 82 ? -22.848 -19.404 23.259 1.00 90.19 82 PHE A O 1
ATOM 606 N N . GLY A 1 83 ? -22.530 -19.236 21.036 1.00 93.50 83 GLY A N 1
ATOM 607 C CA . GLY A 1 83 ? -21.852 -17.944 21.049 1.00 93.50 83 GLY A CA 1
ATOM 608 C C . GLY A 1 83 ? -22.492 -16.925 20.114 1.00 93.50 83 GLY A C 1
ATOM 609 O O . GLY A 1 83 ? -23.275 -17.260 19.220 1.00 93.50 83 GLY A O 1
ATOM 610 N N . VAL A 1 84 ? -22.102 -15.669 20.299 1.00 94.62 84 VAL A N 1
ATOM 611 C CA . VAL A 1 84 ? -22.422 -14.554 19.409 1.00 94.62 84 VAL A CA 1
ATOM 612 C C . VAL A 1 84 ? -21.193 -14.171 18.599 1.00 94.62 84 VAL A C 1
ATOM 614 O O . VAL A 1 84 ? -20.063 -14.233 19.091 1.00 94.62 84 VAL A O 1
ATOM 617 N N . CYS A 1 85 ? -21.403 -13.734 17.359 1.00 94.75 85 CYS A N 1
ATOM 618 C CA . CYS A 1 85 ? -20.319 -13.135 16.601 1.00 94.75 85 CYS A CA 1
ATOM 619 C C . CYS A 1 85 ? -20.093 -11.707 17.102 1.00 94.75 85 CYS A C 1
ATOM 621 O O . CYS A 1 85 ? -20.897 -10.809 16.847 1.00 94.75 85 CYS A O 1
ATOM 623 N N . CYS A 1 86 ? -19.041 -11.522 17.896 1.00 94.50 86 CYS A N 1
ATOM 624 C CA . CYS A 1 86 ? -18.769 -10.273 18.583 1.00 94.50 86 CYS A CA 1
ATOM 625 C C . CYS A 1 86 ? -17.970 -9.321 17.696 1.00 94.50 86 CYS A C 1
ATOM 627 O O . CYS A 1 86 ? -16.870 -9.652 17.245 1.00 94.50 86 CYS A O 1
ATOM 629 N N . LEU A 1 87 ? -18.524 -8.132 17.476 1.00 92.94 87 LEU A N 1
ATOM 630 C CA . LEU A 1 87 ? -17.923 -7.066 16.691 1.00 92.94 87 LEU A CA 1
ATOM 631 C C . LEU A 1 87 ? -17.375 -5.977 17.616 1.00 92.94 87 LEU A C 1
ATOM 633 O O . LEU A 1 87 ? -18.123 -5.406 18.410 1.00 92.94 87 LEU A O 1
ATOM 637 N N . PHE A 1 88 ? -16.094 -5.648 17.470 1.00 92.00 88 PHE A N 1
ATOM 638 C CA . PHE A 1 88 ? -15.469 -4.524 18.163 1.00 92.00 88 PHE A CA 1
ATOM 639 C C . PHE A 1 88 ? -15.336 -3.346 17.203 1.00 92.00 88 PHE A C 1
ATOM 641 O O . PHE A 1 88 ? -14.712 -3.466 16.149 1.00 92.00 88 PHE A O 1
ATOM 648 N N . VAL A 1 89 ? -15.931 -2.210 17.559 1.00 89.81 89 VAL A N 1
ATOM 649 C CA . VAL A 1 89 ? -15.850 -0.970 16.779 1.00 89.81 89 VAL A CA 1
ATOM 650 C C . VAL A 1 89 ? -15.439 0.160 17.705 1.00 89.81 89 VAL A C 1
ATOM 652 O O . VAL A 1 89 ? -16.029 0.334 18.768 1.00 89.81 89 VAL A O 1
ATOM 655 N N . VAL A 1 90 ? -14.456 0.940 17.273 1.00 88.38 90 VAL A N 1
ATOM 656 C CA . VAL A 1 90 ? -14.102 2.220 17.876 1.00 88.38 90 VAL A CA 1
ATOM 657 C C . VAL A 1 90 ? -14.460 3.298 16.863 1.00 88.38 90 VAL A C 1
ATOM 659 O O . VAL A 1 90 ? -13.849 3.385 15.798 1.00 88.38 90 VAL A O 1
ATOM 662 N N . ASN A 1 91 ? -15.480 4.085 17.194 1.00 81.25 91 ASN A N 1
ATOM 663 C CA . ASN A 1 91 ? -15.788 5.312 16.472 1.00 81.25 91 ASN A CA 1
ATOM 664 C C . ASN A 1 91 ? -14.960 6.420 17.124 1.00 81.25 91 ASN A C 1
ATOM 666 O O . ASN A 1 91 ? -15.017 6.599 18.342 1.00 81.25 91 ASN A O 1
ATOM 670 N N . GLY A 1 92 ? -14.120 7.076 16.334 1.00 67.19 92 GLY A N 1
ATOM 671 C CA . GLY A 1 92 ? -13.177 8.069 16.812 1.00 67.19 92 GLY A CA 1
ATOM 672 C C . GLY A 1 92 ? -13.893 9.280 17.383 1.00 67.19 92 GLY A C 1
ATOM 673 O O . GLY A 1 92 ? -14.583 9.977 16.659 1.00 67.19 92 GLY A O 1
ATOM 674 N N . ALA A 1 93 ? -13.679 9.557 18.665 1.00 64.69 93 ALA A N 1
ATOM 675 C CA . ALA A 1 93 ? -13.663 10.929 19.143 1.00 64.69 93 ALA A CA 1
ATOM 676 C C . ALA A 1 93 ? -12.190 11.342 19.177 1.00 64.69 93 ALA A C 1
ATOM 678 O O . ALA A 1 93 ? -11.419 10.780 19.961 1.00 64.69 93 ALA A O 1
ATOM 679 N N . CYS A 1 94 ? -11.780 12.274 18.319 1.00 75.44 94 CYS A N 1
ATOM 680 C CA . CYS A 1 94 ? -10.374 12.674 18.201 1.00 75.44 94 CYS A CA 1
ATOM 681 C C . CYS A 1 94 ? -9.977 13.770 19.202 1.00 75.44 94 CYS A C 1
ATOM 683 O O . CYS A 1 94 ? -8.880 14.315 19.160 1.00 75.44 94 CYS A O 1
ATOM 685 N N . SER A 1 95 ? -10.845 14.041 20.179 1.00 73.56 95 SER A N 1
ATOM 686 C CA . SER A 1 95 ? -10.589 14.915 21.326 1.00 73.56 95 SER A CA 1
ATOM 687 C C . SER A 1 95 ? -9.708 14.276 22.415 1.00 73.56 95 SER A C 1
ATOM 689 O O . SER A 1 95 ? -9.464 14.897 23.451 1.00 73.56 95 SER A O 1
ATOM 691 N N . GLY A 1 96 ? -9.212 13.051 22.203 1.00 79.56 96 GLY A N 1
ATOM 692 C CA . GLY A 1 96 ? -8.289 12.365 23.106 1.00 79.56 96 GLY A CA 1
ATOM 693 C C . GLY A 1 96 ? -7.796 11.017 22.574 1.00 79.56 96 GLY A C 1
ATOM 694 O O . GLY A 1 96 ? -8.233 10.539 21.528 1.00 79.56 96 GLY A O 1
ATOM 695 N N . ASP A 1 97 ? -6.886 10.388 23.320 1.00 85.50 97 ASP A N 1
ATOM 696 C CA . ASP A 1 97 ? -6.316 9.095 22.943 1.00 85.50 97 ASP A CA 1
ATOM 697 C C . ASP A 1 97 ? -7.312 7.950 23.171 1.00 85.50 97 ASP A C 1
ATOM 699 O O . ASP A 1 97 ? -7.759 7.699 24.292 1.00 85.50 97 ASP A O 1
ATOM 703 N N . GLN A 1 98 ? -7.586 7.186 22.119 1.00 86.00 98 GLN A N 1
ATOM 704 C CA . GLN A 1 98 ? -8.372 5.958 22.184 1.00 86.00 98 GLN A CA 1
ATOM 705 C C . GLN A 1 98 ? -7.442 4.757 22.341 1.00 86.00 98 GLN A C 1
ATOM 707 O O . GLN A 1 98 ? -6.396 4.692 21.704 1.00 86.00 98 GLN A O 1
ATOM 712 N N . THR A 1 99 ? -7.802 3.777 23.171 1.00 87.25 99 THR A N 1
ATOM 713 C CA . THR A 1 99 ? -6.986 2.564 23.355 1.00 87.25 99 THR A CA 1
ATOM 714 C C . THR A 1 99 ? -7.675 1.342 22.764 1.00 87.25 99 THR A C 1
ATOM 716 O O . THR A 1 99 ? -8.774 0.972 23.173 1.00 87.25 99 THR A O 1
ATOM 719 N N . ILE A 1 100 ? -6.991 0.669 21.843 1.00 87.88 100 ILE A N 1
ATOM 720 C CA . ILE A 1 100 ? -7.423 -0.591 21.246 1.00 87.88 100 ILE A CA 1
ATOM 721 C C . ILE A 1 100 ? -6.972 -1.740 22.148 1.00 87.88 100 ILE A C 1
ATOM 723 O O . ILE A 1 100 ? -5.777 -1.950 22.371 1.00 87.88 100 ILE A O 1
ATOM 727 N N . THR A 1 101 ? -7.945 -2.478 22.683 1.00 86.25 101 THR A N 1
ATOM 728 C CA . THR A 1 101 ? -7.716 -3.571 23.648 1.00 86.25 101 THR A CA 1
ATOM 729 C C . THR A 1 101 ? -8.167 -4.937 23.144 1.00 86.25 101 THR A C 1
ATOM 731 O O . THR A 1 101 ? -7.878 -5.945 23.787 1.00 86.25 101 THR A O 1
ATOM 734 N N . GLN A 1 102 ? -8.859 -4.987 22.004 1.00 86.19 102 GLN A N 1
ATOM 735 C CA . GLN A 1 102 ? -9.421 -6.213 21.447 1.00 86.19 102 GLN A CA 1
ATOM 736 C C . GLN A 1 102 ? -8.818 -6.516 20.077 1.00 86.19 102 GLN A C 1
ATOM 738 O O . GLN A 1 102 ? -8.505 -5.618 19.291 1.00 86.19 102 GLN A O 1
ATOM 743 N N . ASN A 1 103 ? -8.670 -7.807 19.788 1.00 80.75 103 ASN A N 1
ATOM 744 C CA . ASN A 1 103 ? -8.324 -8.269 18.451 1.00 80.75 103 ASN A CA 1
ATOM 745 C C . ASN A 1 103 ? -9.499 -8.031 17.481 1.00 80.75 103 ASN A C 1
ATOM 747 O O . ASN A 1 103 ? -10.652 -8.059 17.907 1.00 80.75 103 ASN A O 1
ATOM 751 N N . CYS A 1 104 ? -9.218 -7.836 16.191 1.00 80.50 104 CYS A N 1
ATOM 752 C CA . CYS A 1 104 ? -10.227 -7.615 15.155 1.00 80.50 104 CYS A CA 1
ATOM 753 C C . CYS A 1 104 ? -11.133 -6.415 15.452 1.00 80.50 104 CYS A C 1
ATOM 755 O O . CYS A 1 104 ? -12.355 -6.495 15.342 1.00 80.50 104 CYS A O 1
ATOM 757 N N . THR A 1 105 ? -10.516 -5.298 15.844 1.00 88.25 105 THR A N 1
ATOM 758 C CA . THR A 1 105 ? -11.219 -4.035 16.091 1.00 88.25 105 THR A CA 1
ATOM 759 C C . THR A 1 105 ? -11.297 -3.201 14.818 1.00 88.25 105 THR A C 1
ATOM 761 O O . THR A 1 105 ? -10.282 -2.985 14.157 1.00 88.25 105 THR A O 1
ATOM 764 N N . TYR A 1 106 ? -12.491 -2.695 14.512 1.00 90.12 106 TYR A N 1
ATOM 765 C CA . TYR A 1 106 ? -12.719 -1.751 13.424 1.00 90.12 106 TYR A CA 1
ATOM 766 C C . TYR A 1 106 ? -12.592 -0.317 13.917 1.00 90.12 106 TYR A C 1
ATOM 768 O O . TYR A 1 106 ? -13.323 0.088 14.820 1.00 90.12 106 TYR A O 1
ATOM 776 N N . ILE A 1 107 ? -11.708 0.455 13.291 1.00 90.62 107 ILE A N 1
ATOM 777 C CA . ILE A 1 107 ? -11.526 1.880 13.590 1.00 90.62 107 ILE A CA 1
ATOM 778 C C . ILE A 1 107 ? -12.225 2.708 12.511 1.00 90.62 107 ILE A C 1
ATOM 780 O O . ILE A 1 107 ? -12.062 2.450 11.312 1.00 90.62 107 ILE A O 1
ATOM 784 N N . ARG A 1 108 ? -13.036 3.678 12.942 1.00 88.88 108 ARG A N 1
ATOM 785 C CA . ARG A 1 108 ? -13.869 4.532 12.085 1.00 88.88 108 ARG A CA 1
ATOM 786 C C . ARG A 1 108 ? -13.776 5.988 12.530 1.00 88.88 108 ARG A C 1
ATOM 788 O O . ARG A 1 108 ? -13.597 6.239 13.716 1.00 88.88 108 ARG A O 1
ATOM 795 N N . ASN A 1 109 ? -13.920 6.920 11.591 1.00 84.06 109 ASN A N 1
ATOM 796 C CA . ASN A 1 109 ? -14.123 8.334 11.915 1.00 84.06 109 ASN A CA 1
ATOM 797 C C . ASN A 1 109 ? -15.475 8.542 12.616 1.00 84.06 109 ASN A C 1
ATOM 799 O O . ASN A 1 109 ? -16.336 7.649 12.599 1.00 84.06 109 ASN A O 1
ATOM 803 N N . ASP A 1 110 ? -15.670 9.725 13.194 1.00 83.25 110 ASP A N 1
ATOM 804 C CA . ASP A 1 110 ? -16.977 10.095 13.723 1.00 83.25 110 ASP A CA 1
ATOM 805 C C . ASP A 1 110 ? -18.012 10.189 12.589 1.00 83.25 110 ASP A C 1
ATOM 807 O O . ASP A 1 110 ? -17.716 10.623 11.476 1.00 83.25 110 ASP A O 1
ATOM 811 N N . GLY A 1 111 ? -19.235 9.721 12.837 1.00 80.25 111 GLY A N 1
ATOM 812 C CA . GLY A 1 111 ? -20.309 9.770 11.836 1.00 80.25 111 GLY A CA 1
ATOM 813 C C . GLY A 1 111 ? -20.198 8.793 10.649 1.00 80.25 111 GLY A C 1
ATOM 814 O O . GLY A 1 111 ? -20.983 8.913 9.703 1.00 80.25 111 GLY A O 1
ATOM 815 N N . TYR A 1 112 ? -19.296 7.799 10.677 1.00 82.19 112 TYR A N 1
ATOM 816 C CA . TYR A 1 112 ? -19.220 6.742 9.649 1.00 82.19 112 TYR A CA 1
ATOM 817 C C . TYR A 1 112 ? -20.611 6.162 9.292 1.00 82.19 112 TYR A C 1
ATOM 819 O O . TYR A 1 112 ? -21.317 5.715 10.203 1.00 82.19 112 TYR A O 1
ATOM 827 N N . PRO A 1 113 ? -21.021 6.071 8.002 1.00 85.19 113 PRO A N 1
ATOM 828 C CA . PRO A 1 113 ? -20.229 6.164 6.768 1.00 85.19 113 PRO A CA 1
ATOM 829 C C . PRO A 1 113 ? -20.083 7.545 6.128 1.00 85.19 113 PRO A C 1
ATOM 831 O O . PRO A 1 113 ? -19.579 7.627 5.009 1.00 85.19 113 PRO A O 1
ATOM 834 N N . ALA A 1 114 ? -20.518 8.615 6.791 1.00 85.00 114 ALA A N 1
ATOM 835 C CA . ALA A 1 114 ? -20.278 9.958 6.286 1.00 85.00 114 ALA A CA 1
ATOM 836 C C . ALA A 1 114 ? -18.787 10.324 6.371 1.00 85.00 114 ALA A C 1
ATOM 838 O O . ALA A 1 114 ? -18.042 9.800 7.204 1.00 85.00 114 ALA A O 1
ATOM 839 N N . ALA A 1 115 ? -18.371 11.228 5.487 1.00 81.69 115 ALA A N 1
ATOM 840 C CA . ALA A 1 115 ? -17.050 11.830 5.544 1.00 81.69 115 ALA A CA 1
ATOM 841 C C . ALA A 1 115 ? -16.898 12.679 6.809 1.00 81.69 115 ALA A C 1
ATOM 843 O O . ALA A 1 115 ? -17.814 13.422 7.165 1.00 81.69 115 ALA A O 1
ATOM 844 N N . ASP A 1 116 ? -15.722 12.605 7.428 1.00 84.44 116 ASP A N 1
ATOM 845 C CA . ASP A 1 116 ? -15.306 13.596 8.411 1.00 84.44 116 ASP A CA 1
ATOM 846 C C . ASP A 1 116 ? -14.897 14.880 7.690 1.00 84.44 116 ASP A C 1
ATOM 848 O O . ASP A 1 116 ? -14.144 14.841 6.713 1.00 84.44 116 ASP A O 1
ATOM 852 N N . THR A 1 117 ? -15.421 16.010 8.145 1.00 82.69 117 THR A N 1
ATOM 853 C CA . THR A 1 117 ? -15.124 17.332 7.578 1.00 82.69 117 THR A CA 1
ATOM 854 C C . THR A 1 117 ? -14.493 18.265 8.602 1.00 82.69 117 THR A C 1
ATOM 856 O O . THR A 1 117 ? -14.394 19.467 8.349 1.00 82.69 117 THR A O 1
ATOM 859 N N . THR A 1 118 ? -14.115 17.741 9.767 1.00 83.56 118 THR A N 1
ATOM 860 C CA . THR A 1 118 ? -13.461 18.512 10.820 1.00 83.56 118 THR A CA 1
ATOM 861 C C . THR A 1 118 ? -12.043 18.861 10.376 1.00 83.56 118 THR A C 1
ATOM 863 O O . THR A 1 118 ? -11.251 17.990 10.027 1.00 83.56 118 THR A O 1
ATOM 866 N N . ALA A 1 119 ? -11.732 20.156 10.333 1.00 81.88 119 ALA A N 1
ATOM 867 C CA . ALA A 1 119 ? -10.400 20.631 9.976 1.00 81.88 119 ALA A CA 1
ATOM 868 C C . ALA A 1 119 ? -9.449 20.545 11.178 1.00 81.88 119 ALA A C 1
ATOM 870 O O . ALA A 1 119 ? -9.876 20.722 12.320 1.00 81.88 119 ALA A O 1
ATOM 871 N N . ASP A 1 120 ? -8.163 20.323 10.895 1.00 81.12 120 ASP A N 1
ATOM 872 C CA . ASP A 1 120 ? -7.067 20.321 11.875 1.00 81.12 120 ASP A CA 1
ATOM 873 C C . ASP A 1 120 ? -7.264 19.343 13.051 1.00 81.12 120 ASP A C 1
ATOM 875 O O . ASP A 1 120 ? -6.820 19.581 14.177 1.00 81.12 120 ASP A O 1
ATOM 879 N N . GLU A 1 121 ? -7.932 18.217 12.795 1.00 85.25 121 GLU A N 1
ATOM 880 C CA . GLU A 1 121 ? -8.200 17.185 13.791 1.00 85.25 121 GLU A CA 1
ATOM 881 C C . GLU A 1 121 ? -7.132 16.077 13.761 1.00 85.25 121 GLU A C 1
ATOM 883 O O . GLU A 1 121 ? -6.667 15.652 12.706 1.00 85.25 121 GLU A O 1
ATOM 888 N N . THR A 1 122 ? -6.715 15.587 14.933 1.00 86.44 122 THR A N 1
ATOM 889 C CA . THR A 1 122 ? -5.766 14.468 15.052 1.00 86.44 122 THR A CA 1
ATOM 890 C C . THR A 1 122 ? -6.338 13.380 15.945 1.00 86.44 122 THR A C 1
ATOM 892 O O . THR A 1 122 ? -6.558 13.586 17.136 1.00 86.44 122 THR A O 1
ATOM 895 N N . CYS A 1 123 ? -6.533 12.191 15.379 1.00 88.12 123 CYS A N 1
ATOM 896 C CA . CYS A 1 123 ? -7.104 11.042 16.073 1.00 88.12 123 CYS A CA 1
ATOM 897 C C . CYS A 1 123 ? -6.004 10.057 16.487 1.00 88.12 123 CYS A C 1
ATOM 899 O O . CYS A 1 123 ? -5.395 9.402 15.640 1.00 88.12 123 CYS A O 1
ATOM 901 N N . ASN A 1 124 ? -5.779 9.901 17.792 1.00 88.31 124 ASN A N 1
ATOM 902 C CA . ASN A 1 124 ? -4.763 8.987 18.309 1.00 88.31 124 ASN A CA 1
ATOM 903 C C . ASN A 1 124 ? -5.374 7.651 18.743 1.00 88.31 124 ASN A C 1
ATOM 905 O O . ASN A 1 124 ? -6.203 7.602 19.653 1.00 88.31 124 ASN A O 1
ATOM 909 N N . TYR A 1 125 ? -4.888 6.555 18.157 1.00 88.81 125 TYR A N 1
ATOM 910 C CA . TYR A 1 125 ? -5.258 5.190 18.538 1.00 88.81 125 TYR A CA 1
ATOM 911 C C . TYR A 1 125 ? -4.039 4.439 19.076 1.00 88.81 125 TYR A C 1
ATOM 913 O O . TYR A 1 125 ? -3.088 4.143 18.355 1.00 88.81 125 TYR A O 1
ATOM 921 N N . LYS A 1 126 ? -4.069 4.118 20.367 1.00 87.38 126 LYS A N 1
ATOM 922 C CA . LYS A 1 126 ? -3.019 3.395 21.082 1.00 87.38 126 LYS A CA 1
ATOM 923 C C . LYS A 1 126 ? -3.312 1.907 21.080 1.00 87.38 126 LYS A C 1
ATOM 925 O O . LYS A 1 126 ? -4.339 1.465 21.588 1.00 87.38 126 LYS A O 1
ATOM 930 N N . PHE A 1 127 ? -2.384 1.120 20.558 1.00 82.94 127 PHE A N 1
ATOM 931 C CA . PHE A 1 127 ? -2.490 -0.332 20.566 1.00 82.94 127 PHE A CA 1
ATOM 932 C C . PHE A 1 127 ? -1.724 -0.886 21.763 1.00 82.94 127 PHE A C 1
ATOM 934 O O . PHE A 1 127 ? -0.495 -0.838 21.802 1.00 82.94 127 PHE A O 1
ATOM 941 N N . ASN A 1 128 ? -2.450 -1.419 22.743 1.00 74.31 128 ASN A N 1
ATOM 942 C CA . ASN A 1 128 ? -1.817 -2.129 23.847 1.00 74.31 128 ASN A CA 1
ATOM 943 C C . ASN A 1 128 ? -1.457 -3.554 23.428 1.00 74.31 128 ASN A C 1
ATOM 945 O O . ASN A 1 128 ? -2.075 -4.143 22.541 1.00 74.31 128 ASN A O 1
ATOM 949 N N . ARG A 1 129 ? -0.465 -4.141 24.103 1.00 75.50 129 ARG A N 1
ATOM 950 C CA . ARG A 1 129 ? -0.132 -5.556 23.936 1.00 75.50 129 ARG A CA 1
ATOM 951 C C . ARG A 1 129 ? -1.312 -6.406 24.424 1.00 75.50 129 ARG A C 1
ATOM 953 O O . ARG A 1 129 ? -1.452 -6.647 25.616 1.00 75.50 129 ARG A O 1
ATOM 960 N N . ILE A 1 130 ? -2.166 -6.834 23.494 1.00 73.75 130 ILE A N 1
ATOM 961 C CA . ILE A 1 130 ? -3.402 -7.580 23.790 1.00 73.75 130 ILE A CA 1
ATOM 962 C C . ILE A 1 130 ? -3.160 -9.048 24.182 1.00 73.75 130 ILE A C 1
ATOM 964 O O . ILE A 1 130 ? -4.064 -9.704 24.693 1.00 73.75 130 ILE A O 1
ATOM 968 N N . CYS A 1 131 ? -1.954 -9.578 23.958 1.00 70.88 131 CYS A N 1
ATOM 969 C CA . CYS A 1 131 ? -1.540 -10.899 24.429 1.00 70.88 131 CYS A CA 1
ATOM 970 C C . CYS A 1 131 ? -0.013 -11.004 24.582 1.00 70.88 131 CYS A C 1
ATOM 972 O O . CYS A 1 131 ? 0.751 -10.276 23.943 1.00 70.88 131 CYS A O 1
ATOM 974 N N . GLU A 1 132 ? 0.446 -11.943 25.413 1.00 70.44 132 GLU A N 1
ATOM 975 C CA . GLU A 1 132 ? 1.874 -12.136 25.706 1.00 70.44 132 GLU A CA 1
ATOM 976 C C . GLU A 1 132 ? 2.703 -12.482 24.463 1.00 70.44 132 GLU A C 1
ATOM 978 O O . GLU A 1 132 ? 3.856 -12.089 24.387 1.00 70.44 132 GLU A O 1
ATOM 983 N N . ASN A 1 133 ? 2.124 -13.103 23.436 1.00 69.88 133 ASN A N 1
ATOM 984 C CA . ASN A 1 133 ? 2.831 -13.456 22.197 1.00 69.88 133 ASN A CA 1
ATOM 985 C C . ASN A 1 133 ? 2.447 -12.562 21.007 1.00 69.88 133 ASN A C 1
ATOM 987 O O . ASN A 1 133 ? 2.491 -12.996 19.858 1.00 69.88 133 ASN A O 1
ATOM 991 N N . LEU A 1 134 ? 2.039 -11.312 21.257 1.00 71.50 134 LEU A N 1
ATOM 992 C CA . LEU A 1 134 ? 1.782 -10.355 20.183 1.00 71.50 134 LEU A CA 1
ATOM 993 C C . LEU A 1 134 ? 3.102 -9.952 19.507 1.00 71.50 134 LEU A C 1
ATOM 995 O O . LEU A 1 134 ? 3.810 -9.074 19.995 1.00 71.50 134 LEU A O 1
ATOM 999 N N . CYS A 1 135 ? 3.420 -10.591 18.384 1.00 70.25 135 CYS A N 1
ATOM 1000 C CA . CYS A 1 135 ? 4.620 -10.288 17.601 1.00 70.25 135 CYS A CA 1
ATOM 1001 C C . CYS A 1 135 ? 4.402 -9.158 16.586 1.00 70.25 135 CYS A C 1
ATOM 1003 O O . CYS A 1 135 ? 5.366 -8.523 16.170 1.00 70.25 135 CYS A O 1
ATOM 1005 N N . GLN A 1 136 ? 3.159 -8.926 16.143 1.00 73.69 136 GLN A N 1
ATOM 1006 C CA . GLN A 1 136 ? 2.878 -7.975 15.070 1.00 73.69 136 GLN A CA 1
ATOM 1007 C C . GLN A 1 136 ? 1.410 -7.533 15.021 1.00 73.69 136 GLN A C 1
ATOM 1009 O O . GLN A 1 136 ? 0.509 -8.320 15.302 1.00 73.69 136 GLN A O 1
ATOM 1014 N N . ILE A 1 137 ? 1.179 -6.297 14.575 1.00 76.50 137 ILE A N 1
ATOM 1015 C CA . ILE A 1 137 ? -0.141 -5.714 14.301 1.00 76.50 137 ILE A CA 1
ATOM 1016 C C . ILE A 1 137 ? -0.324 -5.605 12.778 1.00 76.50 137 ILE A C 1
ATOM 1018 O O . ILE A 1 137 ? 0.616 -5.242 12.073 1.00 76.50 137 ILE A O 1
ATOM 1022 N N . ARG A 1 138 ? -1.513 -5.955 12.267 1.00 80.25 138 ARG A N 1
ATOM 1023 C CA . ARG A 1 138 ? -1.910 -5.771 10.860 1.00 80.25 138 ARG A CA 1
ATOM 1024 C C . ARG A 1 138 ? -2.901 -4.635 10.749 1.00 80.25 138 ARG A C 1
ATOM 1026 O O . ARG A 1 138 ? -3.916 -4.707 11.425 1.00 80.25 138 ARG A O 1
ATOM 1033 N N . LEU A 1 139 ? -2.659 -3.666 9.876 1.00 84.62 139 LEU A N 1
ATOM 1034 C CA . LEU A 1 139 ? -3.674 -2.673 9.528 1.00 84.62 139 LEU A CA 1
ATOM 1035 C C . LEU A 1 139 ? -4.204 -2.995 8.131 1.00 84.62 139 LEU A C 1
ATOM 1037 O O . LEU A 1 139 ? -3.435 -2.984 7.178 1.00 84.62 139 LEU A O 1
ATOM 1041 N N . ASP A 1 140 ? -5.486 -3.307 8.005 1.00 86.94 140 ASP A N 1
ATOM 1042 C CA . ASP A 1 140 ? -6.161 -3.501 6.723 1.00 86.94 140 ASP A CA 1
ATOM 1043 C C . ASP A 1 140 ? -7.041 -2.293 6.440 1.00 86.94 140 ASP A C 1
ATOM 1045 O O . ASP A 1 140 ? -7.937 -1.986 7.215 1.00 86.94 140 ASP A O 1
ATOM 1049 N N . PHE A 1 141 ? -6.820 -1.603 5.332 1.00 89.81 141 PHE A N 1
ATOM 1050 C CA . PHE A 1 141 ? -7.627 -0.463 4.920 1.00 89.81 141 PHE A CA 1
ATOM 1051 C C . PHE A 1 141 ? -8.844 -0.950 4.126 1.00 89.81 141 PHE A C 1
ATOM 1053 O O . PHE A 1 141 ? -8.888 -0.862 2.905 1.00 89.81 141 PHE A O 1
ATOM 1060 N N . GLU A 1 142 ? -9.846 -1.492 4.813 1.00 87.75 142 GLU A N 1
ATOM 1061 C CA . GLU A 1 142 ? -11.119 -1.948 4.223 1.00 87.75 142 GLU A CA 1
ATOM 1062 C C . GLU A 1 142 ? -11.759 -0.895 3.318 1.00 87.75 142 GLU A C 1
ATOM 1064 O O . GLU A 1 142 ? -12.324 -1.190 2.270 1.00 87.75 142 GLU A O 1
ATOM 1069 N N . THR A 1 143 ? -11.680 0.359 3.730 1.00 87.44 143 THR A N 1
ATOM 1070 C CA . THR A 1 143 ? -11.982 1.528 2.925 1.00 87.44 143 THR A CA 1
ATOM 1071 C C . THR A 1 143 ? -11.067 2.633 3.478 1.00 87.44 143 THR A C 1
ATOM 1073 O O . THR A 1 143 ? -10.676 2.648 4.646 1.00 87.44 143 THR A O 1
ATOM 1076 N N . LEU A 1 144 ? -10.568 3.503 2.621 1.00 89.25 144 LEU A N 1
ATOM 1077 C CA . LEU A 1 144 ? -9.754 4.634 3.042 1.00 89.25 144 LEU A CA 1
ATOM 1078 C C . LEU A 1 144 ? -9.604 5.559 1.861 1.00 89.25 144 LEU A C 1
ATOM 1080 O O . LEU A 1 144 ? -9.157 5.130 0.792 1.00 89.25 144 LEU A O 1
ATOM 1084 N N . LYS A 1 145 ? -9.965 6.816 2.059 1.00 91.00 145 LYS A N 1
ATOM 1085 C CA . LYS A 1 145 ? -9.637 7.871 1.127 1.00 91.00 145 LYS A CA 1
ATOM 1086 C C . LYS A 1 145 ? -9.366 9.160 1.897 1.00 91.00 145 LYS A C 1
ATOM 1088 O O . LYS A 1 145 ? -9.999 9.474 2.889 1.00 91.00 145 LYS A O 1
ATOM 1093 N N . THR A 1 146 ? -8.362 9.893 1.481 1.00 91.31 146 THR A N 1
ATOM 1094 C CA . THR A 1 146 ? -7.881 11.057 2.220 1.00 91.31 146 THR A CA 1
ATOM 1095 C C . THR A 1 14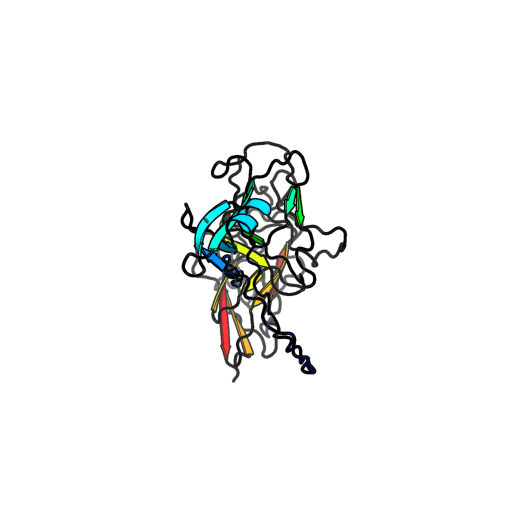6 ? -7.586 12.155 1.240 1.00 91.31 146 THR A C 1
ATOM 1097 O O . THR A 1 146 ? -7.443 11.893 0.042 1.00 91.31 146 THR A O 1
ATOM 1100 N N . GLU A 1 147 ? -7.473 13.375 1.737 1.00 89.88 147 GLU A N 1
ATOM 1101 C CA . GLU A 1 147 ? -6.804 14.399 0.962 1.00 89.88 147 GLU A CA 1
ATOM 1102 C C . GLU A 1 147 ? -5.321 14.058 0.870 1.00 89.88 147 GLU A C 1
ATOM 1104 O O . GLU A 1 147 ? -4.699 13.655 1.856 1.00 89.88 147 GLU A O 1
ATOM 1109 N N . VAL A 1 148 ? -4.791 14.166 -0.339 1.00 89.56 148 VAL A N 1
ATOM 1110 C CA . VAL A 1 148 ? -3.375 14.027 -0.654 1.00 89.56 148 VAL A CA 1
ATOM 1111 C C . VAL A 1 148 ? -2.913 15.364 -1.208 1.00 89.56 148 VAL A C 1
ATOM 1113 O O . VAL A 1 148 ? -3.669 16.048 -1.903 1.00 89.56 148 VAL A O 1
ATOM 1116 N N . ASP A 1 149 ? -1.694 15.761 -0.867 1.00 91.50 149 ASP A N 1
ATOM 1117 C CA . ASP A 1 149 ? -1.147 17.023 -1.336 1.00 91.50 149 ASP A CA 1
ATOM 1118 C C . ASP A 1 149 ? -0.883 16.939 -2.844 1.00 91.50 149 ASP A C 1
ATOM 1120 O O . ASP A 1 149 ? -0.571 15.871 -3.378 1.0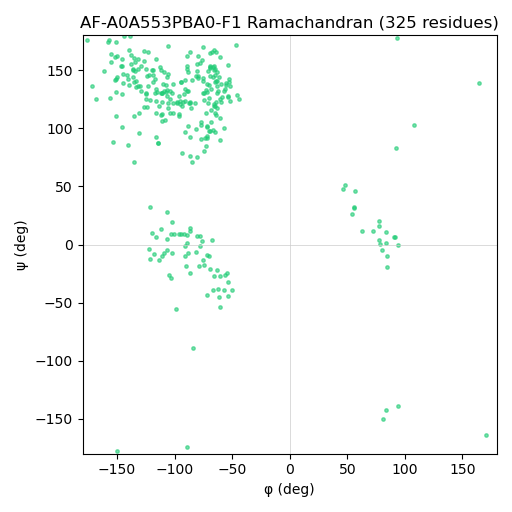0 91.50 149 ASP A O 1
ATOM 1124 N N . ALA A 1 150 ? -0.931 18.075 -3.541 1.00 89.88 150 ALA A N 1
ATOM 1125 C CA . ALA A 1 150 ? -0.623 18.125 -4.970 1.00 89.88 150 ALA A CA 1
ATOM 1126 C C . ALA A 1 150 ? 0.765 17.540 -5.296 1.00 89.88 150 ALA A C 1
ATOM 1128 O O . ALA A 1 150 ? 0.987 17.063 -6.402 1.00 89.88 150 ALA A O 1
ATOM 1129 N N . THR A 1 151 ? 1.692 17.527 -4.334 1.00 90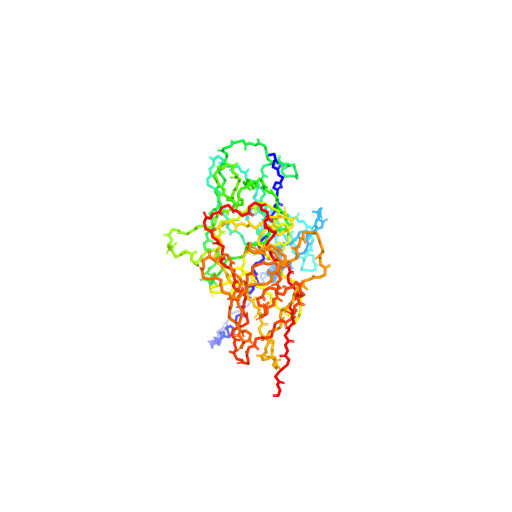.38 151 THR A N 1
ATOM 1130 C CA . THR A 1 151 ? 3.034 16.960 -4.492 1.00 90.38 151 THR A CA 1
ATOM 1131 C C . THR A 1 151 ? 3.159 15.471 -4.171 1.00 90.38 151 THR A C 1
ATOM 1133 O O . THR A 1 151 ? 4.222 14.903 -4.419 1.00 90.38 151 THR A O 1
ATOM 1136 N N . GLY A 1 152 ? 2.108 14.836 -3.643 1.00 90.62 152 GLY A N 1
ATOM 1137 C CA . GLY A 1 152 ? 2.129 13.459 -3.140 1.00 90.62 152 GLY A CA 1
ATOM 1138 C C . GLY A 1 152 ? 2.635 13.346 -1.696 1.00 90.62 152 GLY A C 1
ATOM 1139 O O . GLY A 1 152 ? 2.940 12.251 -1.226 1.00 90.62 152 GLY A O 1
ATOM 1140 N N . ALA A 1 153 ? 2.789 14.466 -0.985 1.00 92.44 153 ALA A N 1
ATOM 1141 C CA . ALA A 1 153 ? 3.116 14.483 0.438 1.00 92.44 153 ALA A CA 1
ATOM 1142 C C . ALA A 1 153 ? 1.873 14.232 1.314 1.00 92.44 153 ALA A C 1
ATOM 1144 O O . ALA A 1 153 ? 0.772 14.685 1.005 1.00 92.44 153 ALA A O 1
ATOM 1145 N N . CYS A 1 154 ? 2.067 13.543 2.439 1.00 92.44 154 CYS A N 1
ATOM 1146 C CA . CYS A 1 154 ? 1.028 13.310 3.445 1.00 92.44 154 CYS A CA 1
ATOM 1147 C C . CYS A 1 154 ? 1.274 14.172 4.696 1.00 92.44 154 CYS A C 1
ATOM 1149 O O . CYS A 1 154 ? 2.426 14.352 5.101 1.00 92.44 154 CYS A O 1
ATOM 1151 N N . GLY A 1 155 ? 0.206 14.656 5.340 1.00 85.56 155 GLY A N 1
ATOM 1152 C CA . GLY A 1 155 ? 0.229 15.292 6.669 1.00 85.56 155 GLY A CA 1
ATOM 1153 C C . GLY A 1 155 ? 0.561 16.791 6.737 1.00 85.56 155 GLY A C 1
ATOM 1154 O O . GLY A 1 155 ? 0.447 17.367 7.813 1.00 85.56 155 GLY A O 1
ATOM 1155 N N . THR A 1 156 ? 1.006 17.432 5.648 1.00 75.81 156 THR A N 1
ATOM 1156 C CA . THR A 1 156 ? 1.284 18.883 5.609 1.00 75.81 156 THR A CA 1
ATOM 1157 C C . THR A 1 156 ? 0.009 19.685 5.333 1.00 75.81 156 THR A C 1
ATOM 1159 O O . THR A 1 156 ? -0.688 20.071 6.259 1.00 75.81 156 THR A O 1
ATOM 1162 N N . ALA A 1 157 ? -0.314 19.920 4.060 1.00 81.62 157 ALA A N 1
ATOM 1163 C CA . ALA A 1 157 ? -1.597 20.467 3.610 1.00 81.62 157 ALA A CA 1
ATOM 1164 C C . ALA A 1 157 ? -2.639 19.361 3.348 1.00 81.62 157 ALA A C 1
ATOM 1166 O O . ALA A 1 157 ? -3.752 19.638 2.914 1.00 81.62 157 ALA A O 1
ATOM 1167 N N . ALA A 1 158 ? -2.246 18.110 3.579 1.00 85.56 158 ALA A N 1
ATOM 1168 C CA . ALA A 1 158 ? -3.005 16.906 3.307 1.00 85.56 158 ALA A CA 1
ATOM 1169 C C . ALA A 1 158 ? -3.179 16.090 4.580 1.00 85.56 158 ALA A C 1
ATOM 1171 O O . ALA A 1 158 ? -2.440 16.272 5.549 1.00 85.56 158 ALA A O 1
ATOM 1172 N N . ASP A 1 159 ? -4.089 15.127 4.547 1.00 91.31 159 ASP A N 1
ATOM 1173 C CA . ASP A 1 159 ? -4.249 14.224 5.673 1.00 91.31 159 ASP A CA 1
ATOM 1174 C C . ASP A 1 159 ? -3.112 13.188 5.722 1.00 91.31 159 ASP A C 1
ATOM 1176 O O . ASP A 1 159 ? -2.323 13.025 4.784 1.00 91.31 159 ASP A O 1
ATOM 1180 N N . ALA A 1 160 ? -3.037 12.440 6.822 1.00 91.38 160 ALA A N 1
ATOM 1181 C CA . ALA A 1 160 ? -2.087 11.347 6.972 1.00 91.38 160 ALA A CA 1
ATOM 1182 C C . ALA A 1 160 ? -2.603 10.245 7.901 1.00 91.38 160 ALA A C 1
ATOM 1184 O O . ALA A 1 160 ? -3.164 10.516 8.960 1.00 91.38 160 ALA A O 1
ATOM 1185 N N . VAL A 1 161 ? -2.295 8.993 7.554 1.00 91.44 161 VAL A N 1
ATOM 1186 C CA . VAL A 1 161 ? -2.151 7.912 8.535 1.00 91.44 161 VAL A CA 1
ATOM 1187 C C . VAL A 1 161 ? -0.673 7.740 8.826 1.00 91.44 161 VAL A C 1
ATOM 1189 O O . VAL A 1 161 ? 0.110 7.425 7.929 1.00 91.44 161 VAL A O 1
ATOM 1192 N N . ALA A 1 162 ? -0.307 7.883 10.093 1.00 89.25 162 ALA A N 1
ATOM 1193 C CA . ALA A 1 162 ? 1.026 7.572 10.577 1.00 89.25 162 ALA A CA 1
ATOM 1194 C C . ALA A 1 162 ? 0.955 6.464 11.629 1.00 89.25 162 ALA A C 1
ATOM 1196 O O . ALA A 1 162 ? 0.073 6.451 12.488 1.00 89.25 162 ALA A O 1
ATOM 1197 N N . VAL A 1 163 ? 1.915 5.542 11.573 1.00 86.44 163 VAL A N 1
ATOM 1198 C CA . VAL A 1 163 ? 2.108 4.513 12.595 1.00 86.44 163 VAL A CA 1
ATOM 1199 C C 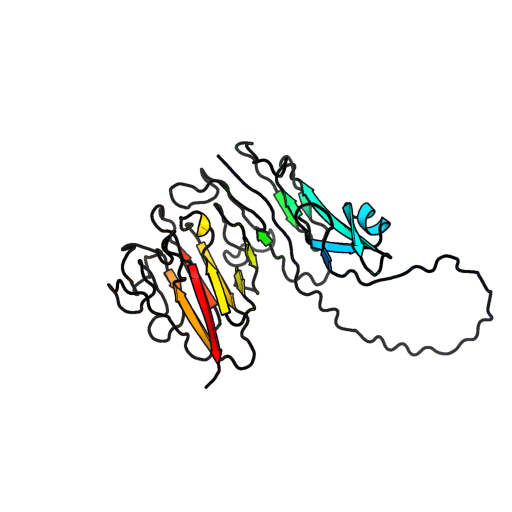. VAL A 1 163 ? 3.429 4.793 13.283 1.00 86.44 163 VAL A C 1
ATOM 1201 O O . VAL A 1 163 ? 4.480 4.795 12.650 1.00 86.44 163 VAL A O 1
ATOM 1204 N N . THR A 1 164 ? 3.377 5.031 14.587 1.00 83.69 164 THR A N 1
ATOM 1205 C CA . THR A 1 164 ? 4.562 5.310 15.397 1.00 83.69 164 THR A CA 1
ATOM 1206 C C . THR A 1 164 ? 4.615 4.373 16.595 1.00 83.69 164 THR A C 1
ATOM 1208 O O . THR A 1 164 ? 3.605 3.807 17.021 1.00 83.69 164 THR A O 1
ATOM 1211 N N . SER A 1 165 ? 5.812 4.197 17.148 1.00 79.62 165 SER A N 1
ATOM 1212 C CA . SER A 1 165 ? 6.011 3.482 18.403 1.00 79.62 165 SER A CA 1
ATOM 1213 C C . SER A 1 165 ? 6.944 4.275 19.303 1.00 79.62 165 SER A C 1
ATOM 1215 O O . SER A 1 165 ? 8.000 4.710 18.848 1.00 79.62 165 SER A O 1
ATOM 1217 N N . PRO A 1 166 ? 6.631 4.404 20.602 1.00 78.56 166 PRO A N 1
ATOM 1218 C CA . PRO A 1 166 ? 7.564 4.991 21.557 1.00 78.56 166 PRO A CA 1
ATOM 1219 C C . PRO A 1 166 ? 8.781 4.086 21.827 1.00 78.56 166 PRO A C 1
ATOM 1221 O O . PRO A 1 166 ? 9.723 4.516 22.484 1.00 78.56 166 PRO A O 1
ATOM 1224 N N . PHE A 1 167 ? 8.771 2.836 21.347 1.00 76.94 167 PHE A N 1
ATOM 1225 C CA . PHE A 1 167 ? 9.810 1.838 21.620 1.00 76.94 167 PHE A CA 1
ATOM 1226 C C . PHE A 1 167 ? 10.797 1.631 20.466 1.00 76.94 167 PHE A C 1
ATOM 1228 O O . PHE A 1 167 ? 11.771 0.900 20.626 1.00 76.94 167 PHE A O 1
ATOM 1235 N N . SER A 1 168 ? 10.555 2.236 19.301 1.00 72.31 168 SER A N 1
ATOM 1236 C CA . SER A 1 168 ? 11.480 2.178 18.169 1.00 72.31 168 SER A CA 1
ATOM 1237 C C . SER A 1 168 ? 11.352 3.432 17.314 1.00 72.31 168 SER A C 1
ATOM 1239 O O . SER A 1 168 ? 10.254 3.828 16.936 1.00 72.31 168 SER A O 1
ATOM 1241 N N . SER A 1 169 ? 12.493 4.039 17.001 1.00 69.94 169 SER A N 1
ATOM 1242 C CA . SER A 1 169 ? 12.624 5.164 16.072 1.00 69.94 169 SER A CA 1
ATOM 1243 C C . SER A 1 169 ? 13.117 4.723 14.690 1.00 69.94 169 SER A C 1
ATOM 1245 O O . SER A 1 169 ? 13.477 5.558 13.862 1.00 69.94 169 SER A O 1
ATOM 1247 N N . THR A 1 170 ? 13.184 3.414 14.430 1.00 67.75 170 THR A N 1
ATOM 1248 C CA . THR A 1 170 ? 13.671 2.894 13.153 1.00 67.75 170 THR A CA 1
ATOM 1249 C C . THR A 1 170 ? 12.708 3.285 12.036 1.00 67.75 170 THR A C 1
ATOM 1251 O O . THR A 1 170 ? 11.551 2.871 12.050 1.00 67.75 170 THR A O 1
ATOM 1254 N N . ALA A 1 171 ? 13.206 4.017 11.035 1.00 56.31 171 ALA A N 1
ATOM 1255 C CA . ALA A 1 171 ? 12.418 4.488 9.891 1.00 56.31 171 ALA A CA 1
ATOM 1256 C C . ALA A 1 171 ? 11.702 3.359 9.118 1.00 56.31 171 ALA A C 1
ATOM 1258 O O . ALA A 1 171 ? 10.647 3.590 8.546 1.00 56.31 171 ALA A O 1
ATOM 1259 N N . ASN A 1 172 ? 12.239 2.133 9.168 1.00 61.59 172 ASN A N 1
ATOM 1260 C CA . ASN A 1 172 ? 11.674 0.940 8.523 1.00 61.59 172 ASN A CA 1
ATOM 1261 C C . ASN A 1 172 ? 11.032 -0.045 9.519 1.00 61.59 172 ASN A C 1
ATOM 1263 O O . ASN A 1 172 ? 10.652 -1.152 9.142 1.00 61.59 172 ASN A O 1
ATOM 1267 N N . GLY A 1 173 ? 10.962 0.315 10.806 1.00 66.00 173 GLY A N 1
ATOM 1268 C CA . GLY A 1 173 ? 10.315 -0.510 11.831 1.00 66.00 173 GLY A CA 1
ATOM 1269 C C . GLY A 1 173 ? 8.788 -0.467 11.747 1.00 66.00 173 GLY A C 1
ATOM 1270 O O . GLY A 1 173 ? 8.115 -1.348 12.279 1.00 66.00 173 GLY A O 1
ATOM 1271 N N . PHE A 1 174 ? 8.250 0.543 11.058 1.00 76.06 174 PHE A N 1
ATOM 1272 C CA . PHE A 1 174 ? 6.823 0.799 10.904 1.00 76.06 174 PHE A CA 1
ATOM 1273 C C . PHE A 1 174 ? 6.494 1.119 9.444 1.00 76.06 174 PHE A C 1
ATOM 1275 O O . PHE A 1 174 ? 7.380 1.530 8.693 1.00 76.06 174 PHE A O 1
ATOM 1282 N N . PRO A 1 175 ? 5.233 0.929 9.024 1.00 80.94 175 PRO A N 1
ATOM 1283 C CA . PRO A 1 175 ? 4.766 1.411 7.733 1.00 80.94 175 PRO A CA 1
ATOM 1284 C C . PRO A 1 175 ? 5.065 2.907 7.551 1.00 80.94 175 PRO A C 1
ATOM 1286 O O . PRO A 1 175 ? 4.932 3.658 8.522 1.00 80.94 175 PRO A O 1
ATOM 1289 N N . PRO A 1 176 ? 5.433 3.349 6.335 1.00 87.06 176 PRO A N 1
ATOM 1290 C CA . PRO A 1 176 ? 5.587 4.768 6.050 1.00 87.06 176 PRO A CA 1
ATOM 1291 C C . PRO A 1 176 ? 4.259 5.504 6.260 1.00 87.06 176 PRO A C 1
ATOM 1293 O O . PRO A 1 176 ? 3.182 4.900 6.272 1.00 87.06 176 PRO A O 1
ATOM 1296 N N . THR A 1 177 ? 4.335 6.824 6.403 1.00 90.31 177 THR A N 1
ATOM 1297 C CA . THR A 1 177 ? 3.141 7.672 6.408 1.00 90.31 177 THR A CA 1
ATOM 1298 C C . THR A 1 177 ? 2.445 7.578 5.052 1.00 90.31 177 THR A C 1
ATOM 1300 O O . THR A 1 177 ? 3.088 7.732 4.012 1.00 90.31 177 THR A O 1
ATOM 1303 N N . VAL A 1 178 ? 1.136 7.337 5.068 1.00 93.12 178 VAL A N 1
ATOM 1304 C CA . VAL A 1 178 ? 0.319 7.132 3.864 1.00 93.12 178 VAL A CA 1
ATOM 1305 C C . VAL A 1 178 ? -0.925 8.020 3.875 1.00 93.12 178 VAL A C 1
ATOM 1307 O O . VAL A 1 178 ? -1.421 8.406 4.932 1.00 93.12 178 VAL A O 1
ATOM 1310 N N . CYS A 1 179 ? -1.426 8.343 2.687 1.00 93.50 179 CYS A N 1
ATOM 1311 C CA . CYS A 1 179 ? -2.608 9.166 2.442 1.00 93.50 179 CYS A CA 1
ATOM 1312 C C . CYS A 1 179 ? -3.179 8.837 1.047 1.00 93.50 179 CYS A C 1
ATOM 1314 O O . CYS A 1 179 ? -2.614 8.027 0.314 1.00 93.50 179 CYS A O 1
ATOM 1316 N N . GLY A 1 180 ? -4.308 9.433 0.683 1.00 93.25 180 GLY A N 1
ATOM 1317 C CA . GLY A 1 180 ? -5.031 9.222 -0.564 1.00 93.25 180 GLY A CA 1
ATOM 1318 C C . GLY A 1 180 ? -5.917 7.969 -0.561 1.00 93.25 180 GLY A C 1
ATOM 1319 O O . GLY A 1 180 ? -6.475 7.583 0.459 1.00 93.25 180 GLY A O 1
ATOM 1320 N N . THR A 1 181 ? -6.134 7.331 -1.706 1.00 94.06 181 THR A N 1
ATOM 1321 C CA . THR A 1 181 ? -7.066 6.194 -1.812 1.00 94.06 181 THR A CA 1
ATOM 1322 C C . THR A 1 181 ? -6.352 4.876 -1.514 1.00 94.06 181 THR A C 1
ATOM 1324 O O . THR A 1 181 ? -5.668 4.335 -2.381 1.00 94.06 181 THR A O 1
ATOM 1327 N N . LEU A 1 182 ? -6.535 4.340 -0.301 1.00 91.88 182 LEU A N 1
ATOM 1328 C CA . LEU A 1 182 ? -5.893 3.094 0.159 1.00 91.88 182 LEU A CA 1
ATOM 1329 C C . LEU A 1 182 ? -6.883 1.936 0.355 1.00 91.88 182 LEU A C 1
ATOM 1331 O O . LEU A 1 182 ? -6.549 0.929 0.969 1.00 91.88 182 LEU A O 1
ATOM 1335 N N . THR A 1 183 ? -8.113 2.066 -0.140 1.00 90.00 183 THR A N 1
ATOM 1336 C CA . THR A 1 183 ? -9.140 1.016 -0.037 1.00 90.00 183 THR A CA 1
ATOM 1337 C C . THR A 1 183 ? -8.633 -0.323 -0.590 1.00 90.00 183 THR A C 1
ATOM 1339 O O . THR A 1 183 ? -8.150 -0.389 -1.717 1.00 90.00 183 THR A O 1
ATOM 1342 N N . GLY A 1 184 ? -8.753 -1.387 0.205 1.00 85.06 184 GLY A N 1
ATOM 1343 C CA . GLY A 1 184 ? -8.271 -2.735 -0.105 1.00 85.06 184 GLY A CA 1
ATOM 1344 C C . GLY A 1 184 ? -6.772 -2.952 0.123 1.00 85.06 184 GLY A C 1
ATOM 1345 O O . GLY A 1 184 ? -6.299 -4.079 -0.018 1.00 85.06 184 GLY A O 1
ATOM 1346 N N . GLN A 1 185 ? -6.018 -1.912 0.485 1.00 86.12 185 GLN A N 1
ATOM 1347 C CA . GLN A 1 185 ? -4.593 -2.024 0.787 1.00 86.12 185 GLN A CA 1
ATOM 1348 C C . GLN A 1 185 ? -4.381 -2.398 2.255 1.00 86.12 185 GLN A C 1
ATOM 1350 O O . GLN A 1 185 ? -5.284 -2.312 3.086 1.00 86.12 185 GLN A O 1
ATOM 1355 N N . HIS A 1 186 ? -3.173 -2.823 2.603 1.00 82.56 186 HIS A N 1
ATOM 1356 C CA . HIS A 1 186 ? -2.854 -3.219 3.969 1.00 82.56 186 HIS A CA 1
ATOM 1357 C C . HIS A 1 186 ? -1.414 -2.886 4.332 1.00 82.56 186 HIS A C 1
ATOM 1359 O O . HIS A 1 186 ? -0.522 -2.877 3.483 1.00 82.56 186 HIS A O 1
ATOM 1365 N N . SER A 1 187 ? -1.184 -2.692 5.620 1.00 77.38 187 SER A N 1
ATOM 1366 C CA . SER A 1 187 ? 0.125 -2.509 6.222 1.00 77.38 187 SER A CA 1
ATOM 1367 C C . SER A 1 187 ? 0.417 -3.699 7.136 1.00 77.38 187 SER A C 1
ATOM 1369 O O . SER A 1 187 ? 0.086 -3.679 8.324 1.00 77.38 187 SER A O 1
ATOM 1371 N N . LYS A 1 188 ? 0.979 -4.768 6.549 1.00 67.62 188 LYS A N 1
ATOM 1372 C CA . LYS A 1 188 ? 1.701 -5.864 7.221 1.00 67.62 188 LYS A CA 1
ATOM 1373 C C . LYS A 1 188 ? 2.380 -6.801 6.228 1.00 67.62 188 LYS A C 1
ATOM 1375 O O . LYS A 1 188 ? 1.735 -7.316 5.322 1.00 67.62 188 LYS A O 1
ATOM 1380 N N . ALA A 1 189 ? 3.616 -7.153 6.550 1.00 51.88 189 ALA A N 1
ATOM 1381 C CA . ALA A 1 189 ? 4.316 -8.401 6.239 1.00 51.88 189 ALA A CA 1
ATOM 1382 C C . ALA A 1 189 ? 5.342 -8.656 7.363 1.00 51.88 189 ALA A C 1
ATOM 1384 O O . ALA A 1 189 ? 5.413 -7.815 8.248 1.00 51.88 189 ALA A O 1
ATOM 1385 N N . PRO A 1 190 ? 6.069 -9.790 7.434 1.00 63.53 190 PRO A N 1
ATOM 1386 C CA . PRO A 1 190 ? 7.124 -10.017 8.439 1.00 63.53 190 PRO A CA 1
ATOM 1387 C C . PRO A 1 190 ? 8.102 -8.834 8.600 1.00 63.53 190 PRO A C 1
ATOM 1389 O O . PRO A 1 190 ? 8.060 -7.885 7.822 1.00 63.53 190 PRO A O 1
ATOM 1392 N N . GLU A 1 191 ? 8.982 -8.878 9.605 1.00 67.94 191 GLU A N 1
ATOM 1393 C CA . GLU A 1 191 ? 9.968 -7.810 9.849 1.00 67.94 191 GLU A CA 1
ATOM 1394 C C . GLU A 1 191 ? 10.645 -7.338 8.544 1.00 67.94 191 GLU A C 1
ATOM 1396 O O . GLU A 1 191 ? 11.156 -8.149 7.771 1.00 67.94 191 GLU A O 1
ATOM 1401 N N . GLY A 1 192 ? 10.589 -6.026 8.275 1.00 74.00 192 GLY A N 1
ATOM 1402 C CA . GLY A 1 192 ? 11.156 -5.407 7.070 1.00 74.00 192 GLY A CA 1
ATOM 1403 C C . GLY A 1 192 ? 10.224 -5.288 5.855 1.00 74.00 192 GLY A C 1
ATOM 1404 O O . GLY A 1 192 ? 10.685 -4.879 4.787 1.00 74.00 192 GLY A O 1
ATOM 1405 N N . CYS A 1 193 ? 8.936 -5.616 5.990 1.00 81.25 193 CYS A N 1
ATOM 1406 C CA . CYS A 1 193 ? 7.977 -5.607 4.888 1.00 81.25 193 CYS A CA 1
ATOM 1407 C C . CYS A 1 193 ? 6.648 -4.919 5.261 1.00 81.25 193 CYS A C 1
ATOM 1409 O O . CYS A 1 193 ? 6.094 -5.147 6.338 1.00 81.25 193 CYS A O 1
ATOM 1411 N N . THR A 1 194 ? 6.074 -4.148 4.338 1.00 83.19 194 THR A N 1
ATOM 1412 C CA . THR A 1 194 ? 4.843 -3.373 4.578 1.00 83.19 194 THR A CA 1
ATOM 1413 C C . THR A 1 194 ? 3.612 -3.988 3.912 1.00 83.19 194 THR A C 1
ATOM 1415 O O . THR A 1 194 ? 2.519 -3.873 4.451 1.00 83.19 194 THR A O 1
ATOM 1418 N N . GLN A 1 195 ? 3.763 -4.745 2.824 1.00 87.00 195 GLN A N 1
ATOM 1419 C CA . GLN A 1 195 ? 2.669 -5.515 2.210 1.00 87.00 195 GLN A CA 1
ATOM 1420 C C . GLN A 1 195 ? 3.041 -7.002 2.131 1.00 87.00 195 GLN A C 1
ATOM 1422 O O . GLN A 1 195 ? 4.180 -7.312 1.779 1.00 87.00 195 GLN A O 1
ATOM 1427 N N . TYR A 1 196 ? 2.114 -7.918 2.461 1.00 87.38 196 TYR A N 1
ATOM 1428 C CA . TYR A 1 196 ? 2.326 -9.374 2.397 1.00 87.38 196 TYR A CA 1
ATOM 1429 C C . TYR A 1 196 ? 1.334 -10.072 1.486 1.00 87.38 196 TYR A C 1
ATOM 1431 O O . TYR A 1 196 ? 0.132 -10.070 1.747 1.00 87.38 196 TYR A O 1
ATOM 1439 N N . PHE A 1 197 ? 1.852 -10.804 0.513 1.00 91.19 197 PHE A N 1
ATOM 1440 C CA . PHE A 1 197 ? 1.040 -11.594 -0.398 1.00 91.19 197 PHE A CA 1
ATOM 1441 C C . PHE A 1 197 ? 1.344 -13.076 -0.205 1.00 91.19 197 PHE A C 1
ATOM 1443 O O . PHE A 1 197 ? 2.500 -13.483 -0.132 1.00 91.19 197 PHE A O 1
ATOM 1450 N N . THR A 1 198 ? 0.307 -13.903 -0.075 1.00 91.31 198 THR A N 1
ATOM 1451 C CA . THR A 1 198 ? 0.464 -15.333 0.259 1.00 91.31 198 THR A CA 1
ATOM 1452 C C . THR A 1 198 ? 0.113 -16.286 -0.878 1.00 91.31 198 THR A C 1
ATOM 1454 O O . THR A 1 198 ? 0.396 -17.482 -0.762 1.00 91.31 198 THR A O 1
ATOM 1457 N N . GLY A 1 199 ? -0.487 -15.772 -1.955 1.00 91.50 199 GLY A N 1
ATOM 1458 C CA . GLY A 1 199 ? -0.837 -16.547 -3.142 1.00 91.50 199 GLY A CA 1
ATOM 1459 C C . GLY A 1 199 ? 0.373 -16.845 -4.027 1.00 91.50 199 GLY A C 1
ATOM 1460 O O . GLY A 1 199 ? 1.370 -16.124 -3.988 1.00 91.50 199 GLY A O 1
ATOM 1461 N N . GLU A 1 200 ? 0.255 -17.881 -4.857 1.00 95.75 200 GLU A N 1
ATOM 1462 C CA . GLU A 1 200 ? 1.233 -18.225 -5.905 1.00 95.75 200 GLU A CA 1
ATOM 1463 C C . GLU A 1 200 ? 1.303 -17.154 -7.002 1.00 95.75 200 GLU A C 1
ATOM 1465 O O . GLU A 1 200 ? 2.352 -16.948 -7.606 1.00 95.75 200 GLU A O 1
ATOM 1470 N N . SER A 1 201 ? 0.208 -16.426 -7.218 1.00 97.25 201 SER A N 1
ATOM 1471 C CA . SER A 1 201 ? 0.114 -15.274 -8.113 1.00 97.25 201 SER A CA 1
ATOM 1472 C C . SER A 1 201 ? -0.925 -14.276 -7.610 1.00 97.25 201 SER A C 1
ATOM 1474 O O . SER A 1 201 ? -1.806 -14.637 -6.826 1.00 97.25 201 SER A O 1
ATOM 1476 N N . GLY A 1 202 ? -0.860 -13.045 -8.100 1.00 96.19 202 GLY A N 1
ATOM 1477 C CA . GLY A 1 202 ? -1.817 -11.988 -7.787 1.00 96.19 202 GLY A CA 1
ATOM 1478 C C . GLY A 1 202 ? -1.338 -10.641 -8.311 1.00 96.19 202 GLY A C 1
ATOM 1479 O O . GLY A 1 202 ? -0.410 -10.588 -9.114 1.00 96.19 202 GLY A O 1
ATOM 1480 N N . SER A 1 203 ? -1.937 -9.562 -7.821 1.00 95.56 203 SER A N 1
ATOM 1481 C CA . SER A 1 203 ? -1.529 -8.195 -8.151 1.00 95.56 203 SER A CA 1
ATOM 1482 C C . SER A 1 203 ? -1.225 -7.417 -6.874 1.00 95.56 203 SER A C 1
ATOM 1484 O O . SER A 1 203 ? -1.779 -7.708 -5.812 1.00 95.56 203 SER A O 1
ATOM 1486 N N . PHE A 1 204 ? -0.331 -6.440 -6.972 1.00 95.62 204 PHE A N 1
ATOM 1487 C CA . PHE A 1 204 ? 0.053 -5.555 -5.878 1.00 95.62 204 PHE A CA 1
ATOM 1488 C C . PHE A 1 204 ? 0.366 -4.158 -6.411 1.00 95.62 204 PHE A C 1
ATOM 1490 O O . PHE A 1 204 ? 0.717 -3.981 -7.578 1.00 95.62 204 PHE A O 1
ATOM 1497 N N . GLN A 1 205 ? 0.204 -3.156 -5.553 1.00 96.19 205 GLN A N 1
ATOM 1498 C CA . GLN A 1 205 ? 0.249 -1.752 -5.947 1.00 96.19 205 GLN A CA 1
ATOM 1499 C C . GLN A 1 205 ? 1.026 -0.925 -4.934 1.00 96.19 205 GLN A C 1
ATOM 1501 O O . GLN A 1 205 ? 1.101 -1.281 -3.754 1.00 96.19 205 GLN A O 1
ATOM 1506 N N . SER A 1 206 ? 1.569 0.204 -5.383 1.00 95.81 206 SER A N 1
ATOM 1507 C CA . SER A 1 206 ? 2.045 1.226 -4.460 1.00 95.81 206 SER A CA 1
ATOM 1508 C C . SER A 1 206 ? 0.881 1.825 -3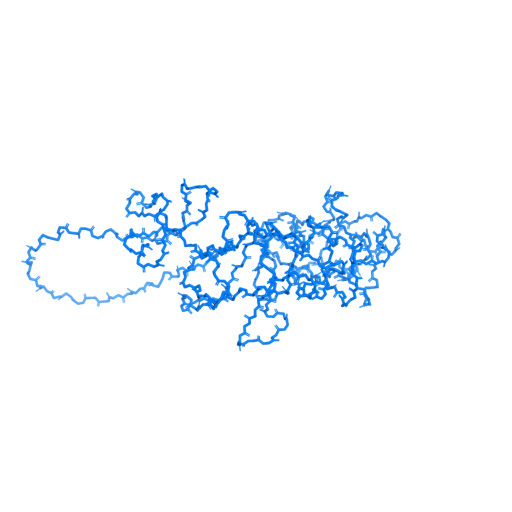.668 1.00 95.81 206 SER A C 1
ATOM 1510 O O . SER A 1 206 ? -0.247 1.922 -4.166 1.00 95.81 206 SER A O 1
ATOM 1512 N N . TYR A 1 207 ? 1.154 2.290 -2.446 1.00 95.19 207 TYR A N 1
ATOM 1513 C CA . TYR A 1 207 ? 0.179 3.094 -1.708 1.00 95.19 207 TYR A CA 1
ATOM 1514 C C . TYR A 1 207 ? -0.308 4.276 -2.559 1.00 95.19 207 TYR A C 1
ATOM 1516 O O . TYR A 1 207 ? 0.476 4.881 -3.288 1.00 95.19 207 TYR A O 1
ATOM 1524 N N . ASN A 1 208 ? -1.611 4.559 -2.485 1.00 95.19 208 ASN A N 1
ATOM 1525 C CA . ASN A 1 208 ? -2.316 5.581 -3.269 1.00 95.19 208 ASN A CA 1
ATOM 1526 C C . ASN A 1 208 ? -2.345 5.385 -4.801 1.00 95.19 208 ASN A C 1
ATOM 1528 O O . ASN A 1 208 ? -2.809 6.275 -5.513 1.00 95.19 208 ASN A O 1
ATOM 1532 N N . PHE A 1 209 ? -1.958 4.219 -5.336 1.00 96.31 209 PHE A N 1
ATOM 1533 C CA . PHE A 1 209 ? -2.071 3.964 -6.781 1.00 96.31 209 PHE A CA 1
ATOM 1534 C C . PHE A 1 209 ? -3.493 4.212 -7.310 1.00 96.31 209 PHE A C 1
ATOM 1536 O O . PHE A 1 209 ? -3.671 4.888 -8.314 1.00 96.31 209 PHE A O 1
ATOM 1543 N N . ALA A 1 210 ? -4.530 3.754 -6.599 1.00 94.06 210 ALA A N 1
ATOM 1544 C CA . ALA A 1 210 ? -5.928 3.979 -6.985 1.00 94.06 210 ALA A CA 1
ATOM 1545 C C . ALA A 1 210 ? -6.342 5.466 -6.986 1.00 94.06 210 ALA A C 1
ATOM 1547 O O . ALA A 1 210 ? -7.316 5.831 -7.642 1.00 94.06 210 ALA A O 1
ATOM 1548 N N . GLY A 1 211 ? -5.618 6.320 -6.254 1.00 93.19 211 GLY A N 1
ATOM 1549 C CA . GLY A 1 211 ? -5.778 7.774 -6.286 1.00 93.19 211 GLY A CA 1
ATOM 1550 C C . GLY A 1 211 ? -5.062 8.446 -7.461 1.00 93.19 211 GLY A C 1
ATOM 1551 O O . GLY A 1 211 ? -5.255 9.639 -7.665 1.00 93.19 211 GLY A O 1
ATOM 1552 N N . GLY A 1 212 ? -4.272 7.697 -8.237 1.00 94.38 212 GLY A N 1
ATOM 1553 C CA . GLY A 1 212 ? -3.563 8.189 -9.416 1.00 94.38 212 GLY A CA 1
ATOM 1554 C C . GLY A 1 212 ? -2.313 9.004 -9.116 1.00 94.38 212 GLY A C 1
ATOM 1555 O O . GLY A 1 212 ? -1.883 9.752 -9.986 1.00 94.38 212 GLY A O 1
ATOM 1556 N N . GLN A 1 213 ? -1.738 8.877 -7.917 1.00 94.56 213 GLN A N 1
ATOM 1557 C CA . GLN A 1 213 ? -0.588 9.679 -7.510 1.00 94.56 213 GLN A CA 1
ATOM 1558 C C . GLN A 1 213 ? 0.366 8.899 -6.597 1.00 94.56 213 GLN A C 1
ATOM 1560 O O . GLN A 1 213 ? -0.035 8.339 -5.573 1.00 94.56 213 GLN A O 1
ATOM 1565 N N . LEU A 1 214 ? 1.651 8.921 -6.940 1.00 96.00 214 LEU A N 1
ATOM 1566 C CA . LEU A 1 214 ? 2.744 8.346 -6.175 1.00 96.00 214 LEU A CA 1
ATOM 1567 C C . LEU A 1 214 ? 3.052 9.215 -4.954 1.00 96.00 214 LEU A C 1
ATOM 1569 O O . LEU A 1 214 ? 3.247 10.425 -5.057 1.00 96.00 214 LEU A O 1
ATOM 1573 N N . LEU A 1 215 ? 3.143 8.577 -3.788 1.00 95.50 215 LEU A N 1
ATOM 1574 C CA . LEU A 1 215 ? 3.475 9.265 -2.546 1.00 95.50 215 LEU A CA 1
ATOM 1575 C C . LEU A 1 215 ? 4.982 9.519 -2.420 1.00 95.50 215 LEU A C 1
ATOM 1577 O O . LEU A 1 215 ? 5.812 8.672 -2.767 1.00 95.50 215 LEU A O 1
ATOM 1581 N N . THR A 1 216 ? 5.337 10.669 -1.855 1.00 94.62 216 THR A N 1
ATOM 1582 C CA . THR A 1 216 ? 6.727 11.043 -1.551 1.00 94.62 216 THR A CA 1
ATOM 1583 C C . THR A 1 216 ? 7.217 10.368 -0.269 1.00 94.62 216 THR A C 1
ATOM 1585 O O . THR A 1 216 ? 6.418 9.889 0.544 1.00 94.62 216 THR A O 1
ATOM 1588 N N . LYS A 1 217 ? 8.544 10.327 -0.076 1.00 92.06 217 LYS A N 1
ATOM 1589 C CA . LYS A 1 217 ? 9.190 9.835 1.160 1.00 92.06 217 LYS A CA 1
ATOM 1590 C C . LYS A 1 217 ? 8.800 8.405 1.556 1.00 92.06 217 LYS A C 1
ATOM 1592 O O . LYS A 1 217 ? 8.759 8.061 2.736 1.00 92.06 217 LYS A O 1
ATOM 1597 N N . GLN A 1 218 ? 8.513 7.562 0.573 1.00 92.50 218 GLN A N 1
ATOM 1598 C CA . GLN A 1 218 ? 8.203 6.158 0.793 1.00 92.50 218 GLN A CA 1
ATOM 1599 C C . GLN A 1 218 ? 9.485 5.334 0.727 1.00 92.50 218 GLN A C 1
ATOM 1601 O O . GLN A 1 218 ? 10.285 5.495 -0.192 1.00 92.50 218 GLN A O 1
ATOM 1606 N N . ASN A 1 219 ? 9.672 4.428 1.681 1.00 91.75 219 ASN A N 1
ATOM 1607 C CA . ASN A 1 219 ? 10.738 3.434 1.648 1.00 91.75 219 ASN A CA 1
ATOM 1608 C C . ASN A 1 219 ? 10.230 2.144 2.291 1.00 91.75 219 ASN A C 1
ATOM 1610 O O . ASN A 1 219 ? 10.109 2.065 3.512 1.00 91.75 219 ASN A O 1
ATOM 1614 N N . TYR A 1 220 ? 9.854 1.164 1.475 1.00 91.38 220 TYR A N 1
ATOM 1615 C CA . TYR A 1 220 ? 9.293 -0.084 1.979 1.00 91.38 220 TYR A CA 1
ATOM 1616 C C . TYR A 1 220 ? 9.470 -1.261 1.028 1.00 91.38 220 TYR A C 1
ATOM 1618 O O . TYR A 1 220 ? 9.688 -1.086 -0.167 1.00 91.38 220 TYR A O 1
ATOM 1626 N N . ASN A 1 221 ? 9.289 -2.472 1.563 1.00 92.19 221 ASN A N 1
ATOM 1627 C CA . ASN A 1 221 ? 9.246 -3.700 0.777 1.00 92.19 221 ASN A CA 1
ATOM 1628 C C . ASN A 1 221 ? 7.843 -4.308 0.741 1.00 92.19 221 ASN A C 1
ATOM 1630 O O . ASN A 1 221 ? 7.149 -4.408 1.755 1.00 92.19 221 ASN A O 1
ATOM 1634 N N . ASN A 1 222 ? 7.465 -4.781 -0.438 1.00 93.19 222 ASN A N 1
ATOM 1635 C CA . ASN A 1 222 ? 6.366 -5.709 -0.659 1.00 93.19 222 ASN A CA 1
ATOM 1636 C C . ASN A 1 222 ? 6.946 -7.116 -0.628 1.00 93.19 222 ASN A C 1
ATOM 1638 O O . ASN A 1 222 ? 7.935 -7.382 -1.305 1.00 93.19 222 ASN A O 1
ATOM 1642 N N . CYS A 1 223 ? 6.359 -8.011 0.153 1.00 92.62 223 CYS A N 1
ATOM 1643 C CA . CYS A 1 223 ? 6.904 -9.339 0.389 1.00 92.62 223 CYS A CA 1
ATOM 1644 C C . CYS A 1 223 ? 5.891 -10.413 0.024 1.00 92.62 223 CYS A C 1
ATOM 1646 O O . CYS A 1 223 ? 4.688 -10.266 0.239 1.00 92.62 223 CYS A O 1
ATOM 1648 N N . PHE A 1 224 ? 6.396 -11.521 -0.501 1.00 93.94 224 PHE A N 1
ATOM 1649 C CA . PHE A 1 224 ? 5.580 -12.607 -1.016 1.00 93.94 224 PHE A CA 1
ATOM 1650 C C . PHE A 1 224 ? 5.991 -13.896 -0.307 1.00 93.94 224 PHE A C 1
ATOM 1652 O O . PHE A 1 224 ? 7.175 -14.208 -0.181 1.00 93.94 224 PHE A O 1
ATOM 1659 N N . ARG A 1 225 ? 5.016 -14.647 0.207 1.00 92.44 225 ARG A N 1
ATOM 1660 C CA . ARG A 1 225 ? 5.258 -15.958 0.809 1.00 92.44 225 ARG A CA 1
ATOM 1661 C C . ARG A 1 225 ? 5.755 -16.907 -0.269 1.00 92.44 225 ARG A C 1
ATOM 1663 O O . ARG A 1 225 ? 4.971 -17.279 -1.135 1.00 92.44 225 ARG A O 1
ATOM 1670 N N . GLN A 1 226 ? 7.000 -17.347 -0.172 1.00 92.38 226 GLN A N 1
ATOM 1671 C CA . GLN A 1 226 ? 7.519 -18.390 -1.046 1.00 92.38 226 GLN A CA 1
ATOM 1672 C C . GLN A 1 226 ? 6.758 -19.701 -0.808 1.00 92.38 226 GLN A C 1
ATOM 1674 O O . GLN A 1 226 ? 6.679 -20.188 0.323 1.00 92.38 226 GLN A O 1
ATOM 1679 N N . VAL A 1 227 ? 6.153 -20.234 -1.868 1.00 93.44 227 VAL A N 1
ATOM 1680 C CA . VAL A 1 227 ? 5.471 -21.530 -1.854 1.00 93.44 227 VAL A CA 1
ATOM 1681 C C . VAL A 1 227 ? 6.507 -22.640 -2.019 1.00 93.44 227 VAL A C 1
ATOM 1683 O O . VAL A 1 227 ? 7.521 -22.473 -2.697 1.00 93.44 227 VAL A O 1
ATOM 1686 N N . GLU A 1 228 ? 6.279 -23.774 -1.360 1.00 92.94 228 GLU A N 1
ATOM 1687 C CA . GLU A 1 228 ? 7.162 -24.934 -1.462 1.00 92.94 228 GLU A CA 1
ATOM 1688 C C . GLU A 1 228 ? 7.309 -25.379 -2.928 1.00 92.94 228 GLU A C 1
ATOM 1690 O O . GLU A 1 228 ? 6.324 -25.478 -3.655 1.00 92.94 228 GLU A O 1
ATOM 1695 N N . GLY A 1 229 ? 8.549 -25.607 -3.373 1.00 93.50 229 GLY A N 1
ATOM 1696 C CA . GLY A 1 229 ? 8.854 -25.970 -4.763 1.00 93.50 229 GLY A CA 1
ATOM 1697 C C . GLY A 1 229 ? 8.965 -24.793 -5.742 1.00 93.50 229 GLY A C 1
ATOM 1698 O O . GLY A 1 229 ? 9.229 -25.020 -6.922 1.00 93.50 229 GLY A O 1
ATOM 1699 N N . TYR A 1 230 ? 8.818 -23.546 -5.283 1.00 95.75 230 TYR A N 1
ATOM 1700 C CA . TYR A 1 230 ? 9.004 -22.340 -6.095 1.00 95.75 230 TYR A CA 1
ATOM 1701 C C . TYR A 1 230 ? 10.301 -21.611 -5.734 1.00 95.75 230 TYR A C 1
ATOM 1703 O O . TYR A 1 230 ? 10.585 -21.390 -4.561 1.00 95.75 230 TYR A O 1
ATOM 1711 N N . CYS A 1 231 ? 11.089 -21.211 -6.738 1.00 95.31 231 CYS A N 1
ATOM 1712 C CA . CYS A 1 231 ? 12.451 -20.685 -6.544 1.00 95.31 231 CYS A CA 1
ATOM 1713 C C . CYS A 1 231 ? 12.672 -19.263 -7.074 1.00 95.31 231 CYS A C 1
ATOM 1715 O O . CYS A 1 231 ? 13.709 -18.662 -6.778 1.00 95.31 231 CYS A O 1
ATOM 1717 N N . ARG A 1 232 ? 11.744 -18.726 -7.873 1.00 96.50 232 ARG A N 1
ATOM 1718 C CA . ARG A 1 232 ? 11.840 -17.363 -8.417 1.00 96.50 232 ARG A CA 1
ATOM 1719 C C . ARG A 1 232 ? 10.500 -16.644 -8.308 1.00 96.50 232 ARG A C 1
ATOM 1721 O O . ARG A 1 232 ? 9.446 -17.272 -8.386 1.00 96.50 232 ARG A O 1
ATOM 1728 N N . LEU A 1 233 ? 10.549 -15.327 -8.185 1.00 97.69 233 LEU A N 1
ATOM 1729 C CA . LEU A 1 233 ? 9.403 -14.442 -8.335 1.00 97.69 233 LEU A CA 1
ATOM 1730 C C . LEU A 1 233 ? 9.477 -13.815 -9.730 1.00 97.69 233 LEU A C 1
ATOM 1732 O O . LEU A 1 233 ? 10.556 -13.439 -10.174 1.00 97.69 233 LEU A O 1
ATOM 1736 N N . GLN A 1 234 ? 8.359 -13.706 -10.436 1.00 97.56 234 GLN A N 1
ATOM 1737 C CA . GLN A 1 234 ? 8.247 -12.908 -11.653 1.00 97.56 234 GLN A CA 1
ATOM 1738 C C . GLN A 1 234 ? 7.252 -11.781 -11.407 1.00 97.56 234 GLN A C 1
ATOM 1740 O O . GLN A 1 234 ? 6.169 -12.036 -10.882 1.00 97.56 234 GLN A O 1
ATOM 1745 N N . ILE A 1 235 ? 7.615 -10.568 -11.814 1.00 98.12 235 ILE A N 1
ATOM 1746 C CA . ILE A 1 235 ? 6.753 -9.387 -11.806 1.00 98.12 235 ILE A CA 1
ATOM 1747 C C . ILE A 1 235 ? 6.569 -8.862 -13.227 1.00 98.12 235 ILE A C 1
ATOM 1749 O O . ILE A 1 235 ? 7.447 -9.011 -14.076 1.00 98.12 235 ILE A O 1
ATOM 1753 N N . ARG A 1 236 ? 5.428 -8.243 -13.493 1.00 97.50 236 ARG A N 1
ATOM 1754 C CA . ARG A 1 236 ? 5.147 -7.528 -14.740 1.00 97.50 236 ARG A CA 1
ATOM 1755 C C . ARG A 1 236 ? 4.152 -6.414 -14.464 1.00 97.50 236 ARG A C 1
ATOM 1757 O O . ARG A 1 236 ? 3.426 -6.488 -13.477 1.00 97.50 236 ARG A O 1
ATOM 1764 N N . GLU A 1 237 ? 4.067 -5.440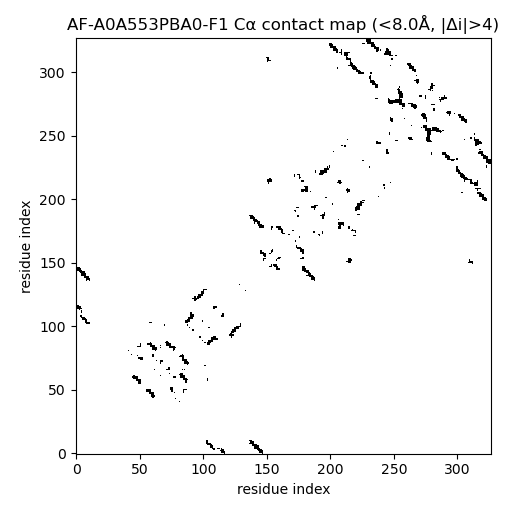 -15.351 1.00 97.44 237 GLU A N 1
ATOM 1765 C CA . GLU A 1 237 ? 2.980 -4.466 -15.292 1.00 97.44 237 GLU A CA 1
ATOM 1766 C C . GLU A 1 237 ? 1.616 -5.145 -15.411 1.00 97.44 237 GLU A C 1
ATOM 1768 O O . GLU A 1 237 ? 1.433 -6.096 -16.180 1.00 97.44 237 GLU A O 1
ATOM 1773 N N . SER A 1 238 ? 0.676 -4.689 -14.585 1.00 96.31 238 SER A N 1
ATOM 1774 C CA . SER A 1 238 ? -0.712 -5.141 -14.644 1.00 96.31 238 SER A CA 1
ATOM 1775 C C . SER A 1 238 ? -1.395 -4.630 -15.915 1.00 96.31 238 SER A C 1
ATOM 1777 O O . SER A 1 238 ? -0.936 -3.689 -16.554 1.00 96.31 238 SER A O 1
ATOM 1779 N N . SER A 1 239 ? -2.545 -5.203 -16.264 1.00 93.88 239 SER A N 1
ATOM 1780 C CA . SER A 1 239 ? -3.328 -4.759 -17.425 1.00 93.88 239 SER A CA 1
ATOM 1781 C C . SER A 1 239 ? -4.139 -3.475 -17.187 1.00 93.88 239 SER A C 1
ATOM 1783 O O . SER A 1 239 ? -4.988 -3.133 -18.010 1.00 93.88 239 SER A O 1
ATOM 1785 N N . VAL A 1 240 ? -3.964 -2.807 -16.043 1.00 90.75 240 VAL A N 1
ATOM 1786 C CA . VAL A 1 240 ? -4.624 -1.527 -15.758 1.00 90.75 240 VAL A CA 1
ATOM 1787 C C . VAL A 1 240 ? -3.975 -0.454 -16.624 1.00 90.75 240 VAL A C 1
ATOM 1789 O O . VAL A 1 240 ? -2.759 -0.358 -16.656 1.00 90.75 240 VAL A O 1
ATOM 1792 N N . THR A 1 241 ? -4.778 0.350 -17.319 1.00 84.44 241 THR A N 1
ATOM 1793 C CA . THR A 1 241 ? -4.284 1.439 -18.184 1.00 84.44 241 THR A CA 1
ATOM 1794 C C . THR A 1 241 ? -4.579 2.827 -17.620 1.00 84.44 241 THR A C 1
ATOM 1796 O O . THR A 1 241 ? -4.203 3.838 -18.206 1.00 84.44 241 THR A O 1
ATOM 1799 N N . THR A 1 242 ? -5.349 2.910 -16.535 1.00 91.62 242 THR A N 1
ATOM 1800 C CA . THR A 1 242 ? -5.702 4.174 -15.887 1.00 91.62 242 THR A CA 1
ATOM 1801 C C . THR A 1 242 ? -5.929 3.926 -14.395 1.00 91.62 242 THR A C 1
ATOM 1803 O O . THR A 1 242 ? -6.927 3.292 -14.045 1.00 91.62 242 THR A O 1
ATOM 1806 N N . PRO A 1 243 ? -5.052 4.421 -13.509 1.00 94.50 243 PRO A N 1
ATOM 1807 C CA . PRO A 1 243 ? -3.804 5.149 -13.791 1.00 94.50 243 PRO A CA 1
ATOM 1808 C C . PRO A 1 243 ? -2.756 4.299 -14.535 1.00 94.50 243 PRO A C 1
ATOM 1810 O O . PRO A 1 243 ? -2.909 3.081 -14.617 1.00 94.50 243 PRO A O 1
ATOM 1813 N N . ASP A 1 244 ? -1.726 4.939 -15.096 1.00 94.25 244 ASP A N 1
ATOM 1814 C CA . ASP A 1 244 ? -0.590 4.249 -15.727 1.00 94.25 244 ASP A CA 1
ATOM 1815 C C . ASP A 1 244 ? 0.026 3.241 -14.733 1.00 94.25 244 ASP A C 1
ATOM 1817 O O . ASP A 1 244 ? 0.305 3.638 -13.596 1.00 94.25 244 ASP A O 1
ATOM 1821 N N . PRO A 1 245 ? 0.189 1.952 -15.092 1.00 96.00 245 PRO A N 1
ATOM 1822 C CA . PRO A 1 245 ? 0.637 0.910 -14.174 1.00 96.00 245 PRO A CA 1
ATOM 1823 C C . PRO A 1 245 ? 2.115 1.018 -13.786 1.00 96.00 245 PRO A C 1
ATOM 1825 O O . PRO A 1 245 ? 2.525 0.292 -12.875 1.00 96.00 245 PRO A O 1
ATOM 1828 N N . PHE A 1 246 ? 2.911 1.883 -14.419 1.00 96.75 246 PHE A N 1
ATOM 1829 C CA . PHE A 1 246 ? 4.300 2.109 -14.036 1.00 96.75 246 PHE A CA 1
ATOM 1830 C C . PHE A 1 246 ? 4.782 3.512 -14.418 1.00 96.75 246 PHE A C 1
ATOM 1832 O O . PHE A 1 246 ? 5.418 3.712 -15.442 1.00 96.75 246 PHE A O 1
ATOM 1839 N N . ALA A 1 247 ? 4.585 4.481 -13.528 1.00 95.75 247 ALA A N 1
ATOM 1840 C CA . ALA A 1 247 ? 5.213 5.794 -13.636 1.00 95.75 247 ALA A CA 1
ATOM 1841 C C . ALA A 1 247 ? 5.853 6.152 -12.295 1.00 95.75 247 ALA A C 1
ATOM 1843 O O . ALA A 1 247 ? 5.190 6.628 -11.370 1.00 95.75 247 ALA A O 1
ATOM 1844 N N . LEU A 1 248 ? 7.155 5.877 -12.177 1.00 95.50 248 LEU A N 1
ATOM 1845 C CA . LEU A 1 248 ? 7.930 6.087 -10.952 1.00 95.50 248 LEU A CA 1
ATOM 1846 C C . LEU A 1 248 ? 8.818 7.321 -11.009 1.00 95.50 248 LEU A C 1
ATOM 1848 O O . LEU A 1 248 ? 9.084 7.908 -9.964 1.00 95.50 248 LEU A O 1
ATOM 1852 N N . SER A 1 249 ? 9.273 7.734 -12.191 1.00 93.44 249 SER A N 1
ATOM 1853 C CA . SER A 1 249 ? 10.081 8.944 -12.369 1.00 93.44 249 SER A CA 1
ATOM 1854 C C . SER A 1 249 ? 10.003 9.463 -13.804 1.00 93.44 249 SER A C 1
ATOM 1856 O O . SER A 1 249 ? 9.427 8.822 -14.676 1.00 93.44 249 SER A O 1
ATOM 1858 N N . ALA A 1 250 ? 10.605 10.624 -14.064 1.00 88.00 250 ALA A N 1
ATOM 1859 C CA . ALA A 1 250 ? 10.815 11.095 -15.428 1.00 88.00 250 ALA A CA 1
ATOM 1860 C C . ALA A 1 250 ? 11.977 10.328 -16.108 1.00 88.00 250 ALA A C 1
ATOM 1862 O O . ALA A 1 250 ? 12.971 10.063 -15.426 1.00 88.00 250 ALA A O 1
ATOM 1863 N N . PRO A 1 251 ? 11.886 10.028 -17.420 1.00 89.50 251 PRO A N 1
ATOM 1864 C CA . PRO A 1 251 ? 10.703 10.205 -18.270 1.00 89.50 251 PRO A CA 1
ATOM 1865 C C . PRO A 1 251 ? 9.582 9.199 -17.918 1.00 89.50 251 PRO A C 1
ATOM 1867 O O . PRO A 1 251 ? 9.861 8.016 -17.744 1.00 89.50 251 PRO A O 1
ATOM 1870 N N . PRO A 1 252 ? 8.306 9.628 -17.858 1.00 86.19 252 PRO A N 1
ATOM 1871 C CA . PRO A 1 252 ? 7.198 8.786 -17.399 1.00 86.19 252 PRO A CA 1
ATOM 1872 C C . PRO A 1 252 ? 6.668 7.826 -18.470 1.00 86.19 252 PRO A C 1
ATOM 1874 O O . PRO A 1 252 ? 5.658 7.177 -18.251 1.00 86.19 252 PRO A O 1
ATOM 1877 N N . THR A 1 253 ? 7.321 7.730 -19.629 1.00 89.25 253 THR A N 1
ATOM 1878 C CA . THR A 1 253 ? 6.904 6.859 -20.742 1.00 89.25 253 THR A CA 1
ATOM 1879 C C . THR A 1 253 ? 7.972 5.854 -21.160 1.00 89.25 253 THR A C 1
ATOM 1881 O O . THR A 1 253 ? 7.752 5.076 -22.085 1.00 89.25 253 THR A O 1
ATOM 1884 N N . MET A 1 254 ? 9.161 5.911 -20.554 1.00 94.62 254 MET A N 1
ATOM 1885 C CA . MET A 1 254 ? 10.312 5.116 -20.973 1.00 94.62 254 MET A CA 1
ATOM 1886 C C . MET A 1 254 ? 11.003 4.523 -19.754 1.00 94.62 254 MET A C 1
ATOM 1888 O O . MET A 1 254 ? 11.075 5.164 -18.708 1.00 94.62 254 MET A O 1
ATOM 1892 N N . ALA A 1 255 ? 11.516 3.309 -19.891 1.00 95.75 255 ALA A N 1
ATOM 1893 C CA . ALA A 1 255 ? 12.269 2.641 -18.845 1.00 95.75 255 ALA A CA 1
ATOM 1894 C C . ALA A 1 255 ? 13.624 3.312 -18.602 1.00 95.75 255 ALA A C 1
ATOM 1896 O O . ALA A 1 255 ? 14.293 3.748 -19.539 1.00 95.75 255 ALA A O 1
ATOM 1897 N N . GLU A 1 256 ? 14.038 3.310 -17.340 1.00 94.81 256 GLU A N 1
ATOM 1898 C CA . GLU A 1 256 ? 15.363 3.709 -16.876 1.00 94.81 256 GLU A CA 1
ATOM 1899 C C . GLU A 1 256 ? 15.870 2.674 -15.861 1.00 94.81 256 GLU A C 1
ATOM 1901 O O . GLU A 1 256 ? 15.120 2.188 -15.007 1.00 94.81 256 GLU A O 1
ATOM 1906 N N . THR A 1 257 ? 17.157 2.346 -15.929 1.00 89.62 257 THR A N 1
ATOM 1907 C CA . THR A 1 257 ? 17.821 1.386 -15.028 1.00 89.62 257 THR A CA 1
ATOM 1908 C C . THR A 1 257 ? 18.858 2.048 -14.115 1.00 89.62 257 THR A C 1
ATOM 1910 O O . THR A 1 257 ? 19.255 1.482 -13.091 1.00 89.62 257 THR A O 1
ATOM 1913 N N . THR A 1 258 ? 19.242 3.297 -14.405 1.00 91.88 258 THR A N 1
ATOM 1914 C CA . THR A 1 258 ? 20.140 4.108 -13.567 1.00 91.88 258 THR A CA 1
ATOM 1915 C C . THR A 1 258 ? 19.337 4.982 -12.595 1.00 91.88 258 THR A C 1
ATOM 1917 O O . THR A 1 258 ? 19.151 6.179 -12.788 1.00 91.88 258 THR A O 1
ATOM 1920 N N . CYS A 1 259 ? 18.854 4.377 -11.506 1.00 92.62 259 CYS A N 1
ATOM 1921 C CA . CYS A 1 259 ? 17.824 4.975 -10.642 1.00 92.62 259 CYS A CA 1
ATOM 1922 C C . CYS A 1 259 ? 18.323 5.591 -9.318 1.00 92.62 259 CYS A C 1
ATOM 1924 O O . CYS A 1 259 ? 17.550 5.726 -8.368 1.00 92.62 259 CYS A O 1
ATOM 1926 N N . GLN A 1 260 ? 19.613 5.918 -9.191 1.00 88.44 260 GLN A N 1
ATOM 1927 C CA . GLN A 1 260 ? 20.203 6.362 -7.913 1.00 88.44 260 GLN A CA 1
ATOM 1928 C C . GLN A 1 260 ? 19.568 7.660 -7.389 1.00 88.44 260 GLN A C 1
ATOM 1930 O O . GLN A 1 260 ? 19.154 7.726 -6.230 1.00 88.44 260 GLN A O 1
ATOM 1935 N N . GLU A 1 261 ? 19.389 8.640 -8.270 1.00 90.19 261 GLU A N 1
ATOM 1936 C CA . GLU A 1 261 ? 18.786 9.944 -7.955 1.00 90.19 261 GLU A CA 1
ATOM 1937 C C . GLU A 1 261 ? 17.285 10.004 -8.277 1.00 90.19 261 GLU A C 1
ATOM 1939 O O . GLU A 1 261 ? 16.678 11.070 -8.244 1.00 90.19 261 GLU A O 1
ATOM 1944 N N . LEU A 1 262 ? 16.673 8.862 -8.603 1.00 94.12 262 LEU A N 1
ATOM 1945 C CA . LEU A 1 262 ? 15.269 8.753 -8.990 1.00 94.12 262 LEU A CA 1
ATOM 1946 C C . LEU A 1 262 ? 14.492 7.916 -7.971 1.00 94.12 262 LEU A C 1
ATOM 1948 O O . LEU A 1 262 ? 15.057 7.118 -7.217 1.00 94.12 262 LEU A O 1
ATOM 1952 N N . SER A 1 263 ? 13.170 8.074 -7.959 1.00 95.81 263 SER A N 1
ATOM 1953 C CA . SER A 1 263 ? 12.305 7.092 -7.310 1.00 95.81 263 SER A CA 1
ATOM 1954 C C . SER A 1 263 ? 12.460 5.760 -8.045 1.00 95.81 263 SER A C 1
ATOM 1956 O O . SER A 1 263 ? 12.512 5.722 -9.273 1.00 95.81 263 SER A O 1
ATOM 1958 N N . THR A 1 264 ? 12.568 4.666 -7.302 1.00 96.12 264 THR A N 1
ATOM 1959 C CA . THR A 1 264 ? 12.975 3.374 -7.850 1.00 96.12 264 THR A CA 1
ATOM 1960 C C . THR A 1 264 ? 12.184 2.229 -7.246 1.00 96.12 264 THR A C 1
ATOM 1962 O O . THR A 1 264 ? 11.898 2.208 -6.044 1.00 96.12 264 THR A O 1
ATOM 1965 N N . LEU A 1 265 ? 11.872 1.257 -8.094 1.00 97.50 265 LEU A N 1
ATOM 1966 C CA . LEU A 1 265 ? 11.438 -0.068 -7.703 1.00 97.50 265 LEU A CA 1
ATOM 1967 C C . LEU A 1 265 ? 12.648 -1.000 -7.697 1.00 97.50 265 LEU A C 1
ATOM 1969 O O . LEU A 1 265 ? 13.331 -1.138 -8.710 1.00 97.50 265 LEU A O 1
ATOM 1973 N N . SER A 1 266 ? 12.922 -1.642 -6.563 1.00 95.88 266 SER A N 1
ATOM 1974 C CA . SER A 1 266 ? 14.020 -2.597 -6.447 1.00 95.88 266 SER A CA 1
ATOM 1975 C C . SER A 1 266 ? 13.522 -4.026 -6.634 1.00 95.88 266 SER A C 1
ATOM 1977 O O . SER A 1 266 ? 12.569 -4.469 -5.988 1.00 95.88 266 SER A O 1
ATOM 1979 N N . PHE A 1 267 ? 14.168 -4.759 -7.538 1.00 96.81 267 PHE A N 1
ATOM 1980 C CA . PHE A 1 267 ? 13.818 -6.146 -7.829 1.00 96.81 267 PHE A CA 1
ATOM 1981 C C . PHE A 1 267 ? 15.015 -6.905 -8.429 1.00 96.81 267 PHE A C 1
ATOM 1983 O O . PHE A 1 267 ? 15.583 -6.447 -9.418 1.00 96.81 267 PHE A O 1
ATOM 1990 N N . PRO A 1 268 ? 15.435 -8.057 -7.877 1.00 94.19 268 PRO A N 1
ATOM 1991 C CA . PRO A 1 268 ? 16.712 -8.682 -8.234 1.00 94.19 268 PRO A CA 1
ATOM 1992 C C . PRO A 1 268 ? 16.624 -9.572 -9.493 1.00 94.19 268 PRO A C 1
ATOM 1994 O O . PRO A 1 268 ? 16.721 -10.794 -9.387 1.00 94.19 268 PRO A O 1
ATOM 1997 N N . SER A 1 269 ? 16.459 -8.997 -10.694 1.00 88.50 269 SER A N 1
ATOM 1998 C CA . SER A 1 269 ? 16.210 -9.773 -11.933 1.00 88.50 269 SER A CA 1
ATOM 1999 C C . SER A 1 269 ? 17.431 -10.457 -12.570 1.00 88.50 269 SER A C 1
ATOM 2001 O O . SER A 1 269 ? 17.324 -11.117 -13.601 1.00 88.50 269 SER A O 1
ATOM 2003 N N . GLY A 1 270 ? 18.618 -10.282 -11.994 1.00 79.50 270 GLY A N 1
ATOM 2004 C CA . GLY A 1 270 ? 19.878 -10.811 -12.529 1.00 79.50 270 GLY A CA 1
ATOM 2005 C C . GLY A 1 270 ? 20.534 -9.933 -13.590 1.00 79.50 270 GLY A C 1
ATOM 2006 O O . GLY A 1 270 ? 21.741 -10.044 -13.776 1.00 79.50 270 GLY A O 1
ATOM 2007 N N . ILE A 1 271 ? 19.776 -9.031 -14.222 1.00 84.00 271 ILE A N 1
ATOM 2008 C CA . ILE A 1 271 ? 20.312 -7.998 -15.121 1.00 84.00 271 ILE A CA 1
ATOM 2009 C C . ILE A 1 271 ? 20.434 -6.676 -14.361 1.00 84.00 271 ILE A C 1
ATOM 2011 O O . ILE A 1 271 ? 21.521 -6.119 -14.247 1.00 84.00 271 ILE A O 1
ATOM 2015 N N . HIS A 1 272 ? 19.323 -6.220 -13.780 1.00 88.00 272 HIS A N 1
ATOM 2016 C CA . HIS A 1 272 ? 19.248 -4.987 -13.003 1.00 88.00 272 HIS A CA 1
ATOM 2017 C C . HIS A 1 272 ? 18.537 -5.238 -11.675 1.00 88.00 272 HIS A C 1
ATOM 2019 O O . HIS A 1 272 ? 17.675 -6.115 -11.562 1.00 88.00 272 HIS A O 1
ATOM 2025 N N . SER A 1 273 ? 18.905 -4.454 -10.663 1.00 90.44 273 SER A N 1
ATOM 2026 C CA . SER A 1 273 ? 18.289 -4.486 -9.333 1.00 90.44 273 SER A CA 1
ATOM 2027 C C . SER A 1 273 ? 17.387 -3.285 -9.049 1.00 90.44 273 SER A C 1
ATOM 2029 O O . SER A 1 273 ? 16.770 -3.250 -7.986 1.00 90.44 273 SER A O 1
ATOM 2031 N N . GLY A 1 274 ? 17.328 -2.307 -9.957 1.00 94.31 274 GLY A N 1
ATOM 2032 C CA . GLY A 1 274 ? 16.545 -1.081 -9.833 1.00 94.31 274 GLY A CA 1
ATOM 2033 C C . GLY A 1 274 ? 15.892 -0.711 -11.161 1.00 94.31 274 GLY A C 1
ATOM 2034 O O . GLY A 1 274 ? 16.530 -0.809 -12.206 1.00 94.31 274 GLY A O 1
ATOM 2035 N N . TYR A 1 275 ? 14.628 -0.308 -11.088 1.00 97.00 275 TYR A N 1
ATOM 2036 C CA . TYR A 1 275 ? 13.786 0.087 -12.215 1.00 97.00 275 TYR A CA 1
ATOM 2037 C C . TYR A 1 275 ? 13.147 1.432 -11.901 1.00 97.00 275 TYR A C 1
ATOM 2039 O O . TYR A 1 275 ? 12.683 1.655 -10.778 1.00 97.00 275 TYR A O 1
ATOM 2047 N N . CYS A 1 276 ? 13.138 2.331 -12.869 1.00 96.50 276 CYS A N 1
ATOM 2048 C CA . CYS A 1 276 ? 12.548 3.657 -12.765 1.00 96.50 276 CYS A CA 1
ATOM 2049 C C . CYS A 1 276 ? 12.057 4.115 -14.146 1.00 96.50 276 CYS A C 1
ATOM 2051 O O . CYS A 1 276 ? 12.095 3.355 -15.114 1.00 96.50 276 CYS A O 1
ATOM 2053 N N . GLY A 1 277 ? 11.537 5.338 -14.223 1.00 95.62 277 GLY A N 1
ATOM 2054 C CA . GLY A 1 277 ? 10.908 5.869 -15.426 1.00 95.62 277 GLY A CA 1
ATOM 2055 C C . GLY A 1 277 ? 9.443 5.452 -15.553 1.00 95.62 277 GLY A C 1
ATOM 2056 O O . GLY A 1 277 ? 8.715 5.401 -14.555 1.00 95.62 277 GLY A O 1
ATOM 2057 N N . GLY A 1 278 ? 9.045 5.178 -16.793 1.00 95.50 278 GLY A N 1
ATOM 2058 C CA . GLY A 1 278 ? 7.679 4.936 -17.256 1.00 95.50 278 GLY A CA 1
ATOM 2059 C C . GLY A 1 278 ? 7.380 3.546 -17.808 1.00 95.50 278 GLY A C 1
ATOM 2060 O O . GLY A 1 278 ? 6.336 3.345 -18.412 1.00 95.50 278 GLY A O 1
ATOM 2061 N N . ALA A 1 279 ? 8.332 2.619 -17.715 1.00 96.00 279 ALA A N 1
ATOM 2062 C CA . ALA A 1 279 ? 8.115 1.230 -18.093 1.00 96.00 279 ALA A CA 1
ATOM 2063 C C . ALA A 1 279 ? 9.034 0.311 -17.284 1.00 96.00 279 ALA A C 1
ATOM 2065 O O . ALA A 1 279 ? 10.212 0.601 -17.060 1.00 96.00 279 ALA A O 1
ATOM 2066 N N . LEU A 1 280 ? 8.518 -0.842 -16.883 1.00 96.50 280 LEU A N 1
ATOM 2067 C CA . LEU A 1 280 ? 9.277 -1.914 -16.267 1.00 96.50 280 LEU A CA 1
ATOM 2068 C C . LEU A 1 280 ? 10.062 -2.654 -17.356 1.00 96.50 280 LEU A C 1
ATOM 2070 O O . LEU A 1 280 ? 9.582 -3.613 -17.962 1.00 96.50 280 LEU A O 1
ATOM 2074 N N . ASN A 1 281 ? 11.291 -2.216 -17.610 1.00 95.69 281 ASN A N 1
ATOM 2075 C CA . ASN A 1 281 ? 12.195 -2.860 -18.557 1.00 95.69 281 ASN A CA 1
ATOM 2076 C C . ASN A 1 281 ? 13.652 -2.745 -18.083 1.00 95.69 281 ASN A C 1
ATOM 2078 O O . ASN A 1 281 ? 14.001 -1.902 -17.265 1.00 95.69 281 ASN A O 1
ATOM 2082 N N . THR A 1 282 ? 14.510 -3.617 -18.600 1.00 93.94 282 THR A N 1
ATOM 2083 C CA . THR A 1 282 ? 15.964 -3.599 -18.403 1.00 93.94 282 THR A CA 1
ATOM 2084 C C . THR A 1 282 ? 16.712 -2.806 -19.474 1.00 93.94 282 THR A C 1
ATOM 2086 O O . THR A 1 282 ? 17.938 -2.787 -19.450 1.00 93.94 282 THR A O 1
ATOM 2089 N N . VAL A 1 283 ? 16.008 -2.245 -20.458 1.00 93.81 283 VAL A N 1
ATOM 2090 C CA . VAL A 1 283 ? 16.583 -1.476 -21.565 1.00 93.81 283 VAL A CA 1
ATOM 2091 C C . VAL A 1 283 ? 16.191 -0.015 -21.401 1.00 93.81 283 VAL A C 1
ATOM 2093 O O . VAL A 1 283 ? 15.015 0.322 -21.550 1.00 93.81 283 VAL A O 1
ATOM 2096 N N . ASP A 1 284 ? 17.179 0.836 -21.126 1.00 94.69 284 ASP A N 1
ATOM 2097 C CA . ASP A 1 284 ? 16.988 2.285 -21.032 1.00 94.69 284 ASP A CA 1
ATOM 2098 C C . ASP A 1 284 ? 16.371 2.832 -22.327 1.00 94.69 284 ASP A C 1
ATOM 2100 O O . ASP A 1 284 ? 16.783 2.482 -23.438 1.00 94.69 284 ASP A O 1
ATOM 2104 N N . GLY A 1 285 ? 15.358 3.684 -22.189 1.00 95.31 285 GLY A N 1
ATOM 2105 C CA . GLY A 1 285 ? 14.623 4.254 -23.313 1.00 95.31 285 GLY A CA 1
ATOM 2106 C C . GLY A 1 285 ? 13.593 3.316 -23.963 1.00 95.31 285 GLY A C 1
ATOM 2107 O O . GLY A 1 285 ? 12.979 3.683 -24.966 1.00 95.31 285 GLY A O 1
ATOM 2108 N N . SER A 1 286 ? 13.369 2.111 -23.435 1.00 95.81 286 SER A N 1
ATOM 2109 C CA . SER A 1 286 ? 12.284 1.254 -23.925 1.00 95.81 286 SER A CA 1
ATOM 2110 C C . SER A 1 286 ? 10.924 1.788 -23.483 1.00 95.81 286 SER A C 1
ATOM 2112 O O . SER A 1 286 ? 10.728 2.066 -22.304 1.00 95.81 286 SER A O 1
ATOM 2114 N N . THR A 1 287 ? 9.968 1.866 -24.406 1.00 95.38 287 THR A N 1
ATOM 2115 C CA . THR A 1 287 ? 8.549 2.135 -24.105 1.00 95.38 287 THR A CA 1
ATOM 2116 C C . THR A 1 287 ? 7.744 0.859 -23.874 1.00 95.38 287 THR A C 1
ATOM 2118 O O . THR A 1 287 ? 6.587 0.920 -23.474 1.00 95.38 287 THR A O 1
ATOM 2121 N N . ASP A 1 288 ? 8.335 -0.302 -24.163 1.00 94.69 288 ASP A N 1
ATOM 2122 C CA . ASP A 1 288 ? 7.650 -1.587 -24.086 1.00 94.69 288 ASP A CA 1
ATOM 2123 C C . ASP A 1 288 ? 7.920 -2.236 -22.722 1.00 94.69 288 ASP A C 1
ATOM 2125 O O . ASP A 1 288 ? 9.087 -2.493 -22.402 1.00 94.69 288 ASP A O 1
ATOM 2129 N N . PRO A 1 289 ? 6.894 -2.530 -21.907 1.00 95.00 289 PRO A N 1
ATOM 2130 C CA . PRO A 1 289 ? 7.084 -3.182 -20.619 1.00 95.00 289 PRO A CA 1
ATOM 2131 C C . PRO A 1 289 ? 7.390 -4.676 -20.783 1.00 95.00 289 PRO A C 1
ATOM 2133 O O . PRO A 1 289 ? 6.807 -5.374 -21.617 1.00 95.00 289 PRO A O 1
ATOM 2136 N N . VAL A 1 290 ? 8.306 -5.197 -19.963 1.00 95.12 290 VAL A N 1
ATOM 2137 C CA . VAL A 1 290 ? 8.766 -6.593 -20.007 1.00 95.12 290 VAL A CA 1
ATOM 2138 C C . VAL A 1 290 ? 8.751 -7.199 -18.608 1.00 95.12 290 VAL A C 1
ATOM 2140 O O . VAL A 1 290 ? 9.212 -6.602 -17.636 1.00 95.12 290 VAL A O 1
ATOM 2143 N N . ALA A 1 291 ? 8.254 -8.434 -18.504 1.00 96.31 291 ALA A N 1
ATOM 2144 C CA . ALA A 1 291 ? 8.248 -9.168 -17.246 1.00 96.31 291 ALA A CA 1
ATOM 2145 C C . ALA A 1 291 ? 9.676 -9.411 -16.728 1.00 96.31 291 ALA A C 1
ATOM 2147 O O . ALA A 1 291 ? 10.534 -9.921 -17.449 1.00 96.31 291 ALA A O 1
ATOM 2148 N N . GLN A 1 292 ? 9.902 -9.119 -15.451 1.00 96.56 292 GLN A N 1
ATOM 2149 C CA . GLN A 1 292 ? 11.181 -9.305 -14.776 1.00 96.56 292 GLN A CA 1
ATOM 2150 C C . GLN A 1 292 ? 11.106 -10.533 -13.879 1.00 96.56 292 GLN A C 1
ATOM 2152 O O . GLN A 1 292 ? 10.158 -10.689 -13.113 1.00 96.56 292 GLN A O 1
ATOM 2157 N N . THR A 1 293 ? 12.107 -11.411 -13.950 1.00 96.69 293 THR A N 1
ATOM 2158 C CA . THR A 1 293 ? 12.165 -12.634 -13.131 1.00 96.69 293 THR A CA 1
ATOM 2159 C C . THR A 1 293 ? 13.376 -12.588 -12.224 1.00 96.69 293 THR A C 1
ATOM 2161 O O . THR A 1 293 ? 14.471 -12.323 -12.701 1.00 96.69 293 THR A O 1
ATOM 2164 N N . SER A 1 294 ? 13.190 -12.849 -10.933 1.00 96.81 294 SER A N 1
ATOM 2165 C CA . SER A 1 294 ? 14.268 -12.808 -9.954 1.00 96.81 294 SER A CA 1
ATOM 2166 C C . SER A 1 294 ? 15.309 -13.898 -10.211 1.00 96.81 294 SER A C 1
ATOM 2168 O O . SER A 1 294 ? 14.976 -14.986 -10.695 1.00 96.81 294 SER A O 1
ATOM 2170 N N . VAL A 1 295 ? 16.554 -13.668 -9.789 1.00 94.25 295 VAL A N 1
ATOM 2171 C CA . VAL A 1 295 ? 17.547 -14.752 -9.755 1.00 94.25 295 VAL A CA 1
ATOM 2172 C C . VAL A 1 295 ? 17.144 -15.827 -8.736 1.00 94.25 295 VAL A C 1
ATOM 2174 O O . VAL A 1 295 ? 16.559 -15.487 -7.697 1.00 94.25 295 VAL A O 1
ATOM 2177 N N . PRO A 1 296 ? 17.437 -17.116 -9.000 1.00 91.00 296 PRO A N 1
ATOM 2178 C CA . PRO A 1 296 ? 17.165 -18.199 -8.058 1.00 91.00 296 PRO A CA 1
ATOM 2179 C C . PRO A 1 296 ? 17.740 -17.919 -6.666 1.00 91.00 296 PRO A C 1
ATOM 2181 O O . PRO A 1 296 ? 18.874 -17.462 -6.538 1.00 91.00 296 PRO A O 1
ATOM 2184 N N . GLY A 1 297 ? 16.954 -18.192 -5.622 1.00 85.88 297 GLY A N 1
ATOM 2185 C CA . GLY A 1 297 ? 17.369 -17.988 -4.228 1.00 85.88 297 GLY A CA 1
ATOM 2186 C C . GLY A 1 297 ? 17.306 -16.538 -3.733 1.00 85.88 297 GLY A C 1
ATOM 2187 O O . GLY A 1 297 ? 17.616 -16.287 -2.570 1.00 85.88 297 GLY A O 1
ATOM 2188 N N . SER A 1 298 ? 16.878 -15.586 -4.571 1.00 92.56 298 SER A N 1
ATOM 2189 C CA . SER A 1 298 ? 16.575 -14.226 -4.110 1.00 92.56 298 SER A CA 1
ATOM 2190 C C . SER A 1 298 ? 15.416 -14.209 -3.115 1.00 92.56 298 SER A C 1
ATOM 2192 O O . SER A 1 298 ? 14.472 -14.987 -3.272 1.00 92.56 298 SER A O 1
ATOM 2194 N N . PRO A 1 299 ? 15.410 -13.269 -2.152 1.00 91.12 299 PRO A N 1
ATOM 2195 C CA . PRO A 1 299 ? 14.223 -12.983 -1.361 1.00 91.12 299 PRO A CA 1
ATOM 2196 C C . PRO A 1 299 ? 13.034 -12.634 -2.262 1.00 91.12 299 PRO A C 1
ATOM 2198 O O . PRO A 1 299 ? 13.171 -11.888 -3.232 1.00 91.12 299 PRO A O 1
ATOM 2201 N N . PHE A 1 300 ? 11.850 -13.140 -1.921 1.00 94.38 300 PHE A N 1
ATOM 2202 C CA . PHE A 1 300 ? 10.613 -12.831 -2.638 1.00 94.38 300 PHE A CA 1
ATOM 2203 C C . PHE A 1 300 ? 10.096 -11.476 -2.158 1.00 94.38 300 PHE A C 1
ATOM 2205 O O . PHE A 1 300 ? 9.187 -11.386 -1.327 1.00 94.38 300 PHE A O 1
ATOM 2212 N N . GLN A 1 301 ? 10.762 -10.422 -2.628 1.00 93.94 301 GLN A N 1
ATOM 2213 C CA . GLN A 1 301 ? 10.552 -9.044 -2.208 1.00 93.94 301 GLN A CA 1
ATOM 2214 C C . GLN A 1 301 ? 10.658 -8.083 -3.397 1.00 93.94 301 GLN A C 1
ATOM 2216 O O . GLN A 1 301 ? 11.455 -8.293 -4.311 1.00 93.94 301 GLN A O 1
ATOM 2221 N N . VAL A 1 302 ? 9.855 -7.022 -3.361 1.00 96.44 302 VAL A N 1
ATOM 2222 C CA . VAL A 1 302 ? 9.877 -5.902 -4.310 1.00 96.44 302 VAL A CA 1
ATOM 2223 C C . VAL A 1 302 ? 9.881 -4.612 -3.500 1.00 96.44 302 VAL A C 1
ATOM 2225 O O . VAL A 1 302 ? 8.899 -4.318 -2.809 1.00 96.44 302 VAL A O 1
ATOM 2228 N N . GLY A 1 303 ? 10.976 -3.861 -3.548 1.00 95.31 303 GLY A N 1
ATOM 2229 C CA . GLY A 1 303 ? 11.119 -2.615 -2.797 1.00 95.31 303 GLY A CA 1
ATOM 2230 C C . GLY A 1 303 ? 10.625 -1.402 -3.575 1.00 95.31 303 GLY A C 1
ATOM 2231 O O . GLY A 1 303 ? 10.700 -1.371 -4.800 1.00 95.31 303 GLY A O 1
ATOM 2232 N N . LEU A 1 304 ? 10.151 -0.385 -2.861 1.00 96.00 304 LEU A N 1
ATOM 2233 C CA . LEU A 1 304 ? 9.878 0.948 -3.387 1.00 96.00 304 LEU A CA 1
ATO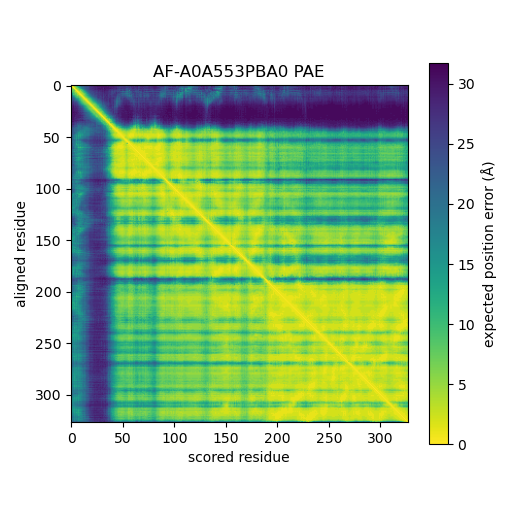M 2234 C C . LEU A 1 304 ? 10.643 1.971 -2.555 1.00 96.00 304 LEU A C 1
ATOM 2236 O O . LEU A 1 304 ? 10.500 2.003 -1.333 1.00 96.00 304 LEU A O 1
ATOM 2240 N N . ARG A 1 305 ? 11.380 2.851 -3.231 1.00 95.12 305 ARG A N 1
ATOM 2241 C CA . ARG A 1 305 ? 11.923 4.079 -2.650 1.00 95.12 305 ARG A CA 1
ATOM 2242 C C . ARG A 1 305 ? 11.468 5.265 -3.486 1.00 95.12 305 ARG A C 1
ATOM 2244 O O . ARG A 1 305 ? 11.734 5.287 -4.684 1.00 95.12 305 ARG A O 1
ATOM 2251 N N . THR A 1 306 ? 10.838 6.258 -2.870 1.00 95.69 306 THR A N 1
ATOM 2252 C CA . THR A 1 306 ? 10.458 7.505 -3.543 1.00 95.69 306 THR A CA 1
ATOM 2253 C C . THR A 1 306 ? 11.262 8.687 -3.017 1.00 95.69 306 THR A C 1
ATOM 2255 O O . THR A 1 306 ? 11.732 8.683 -1.877 1.00 95.69 306 THR A O 1
ATOM 2258 N N . LEU A 1 307 ? 11.483 9.678 -3.881 1.00 93.50 307 LEU A N 1
ATOM 2259 C CA . LEU A 1 307 ? 12.221 10.891 -3.532 1.00 93.50 307 LEU A CA 1
ATOM 2260 C C . LEU A 1 307 ? 11.455 11.760 -2.524 1.00 93.50 307 LEU A C 1
ATOM 2262 O O . LEU A 1 307 ? 10.252 11.606 -2.301 1.00 93.50 307 LEU A O 1
ATOM 2266 N N . GLU A 1 308 ? 12.174 12.718 -1.941 1.00 86.69 308 GLU A N 1
ATOM 2267 C CA . GLU A 1 308 ? 11.606 13.764 -1.081 1.00 86.69 308 GLU A CA 1
ATOM 2268 C C . GLU A 1 308 ? 11.117 14.999 -1.865 1.00 86.69 308 GLU A C 1
ATOM 2270 O O . GLU A 1 308 ? 10.894 16.059 -1.281 1.00 86.69 308 GLU A O 1
ATOM 2275 N N . THR A 1 309 ? 10.987 14.888 -3.186 1.00 86.19 309 THR A N 1
ATOM 2276 C CA . THR A 1 309 ? 10.550 15.958 -4.092 1.00 86.19 309 THR A CA 1
ATOM 2277 C C . THR A 1 309 ? 9.119 15.729 -4.572 1.00 86.19 309 THR A C 1
ATOM 2279 O O . THR A 1 309 ? 8.538 14.675 -4.343 1.00 86.19 309 THR A O 1
ATOM 2282 N N . THR A 1 310 ? 8.546 16.720 -5.253 1.00 85.38 310 THR A N 1
ATOM 2283 C CA . THR A 1 310 ? 7.215 16.646 -5.869 1.00 85.38 310 THR A CA 1
ATOM 2284 C C . THR A 1 310 ? 7.109 15.523 -6.899 1.00 85.38 310 THR A C 1
ATOM 2286 O O . THR A 1 310 ? 7.884 15.498 -7.853 1.00 85.38 310 THR A O 1
ATOM 2289 N N . LEU A 1 311 ? 6.100 14.657 -6.751 1.00 89.88 311 LEU A N 1
ATOM 2290 C CA . LEU A 1 311 ? 5.803 13.536 -7.658 1.00 89.88 311 LEU A CA 1
ATOM 2291 C C . LEU A 1 311 ? 4.378 13.627 -8.252 1.00 89.88 311 LEU A C 1
ATOM 2293 O O . LEU A 1 311 ? 3.740 12.610 -8.504 1.00 89.88 311 LEU A O 1
ATOM 2297 N N . ALA A 1 312 ? 3.874 14.850 -8.459 1.00 80.50 312 ALA A N 1
ATOM 2298 C CA . ALA A 1 312 ? 2.482 15.155 -8.824 1.00 80.50 312 ALA A CA 1
ATOM 2299 C C . ALA A 1 312 ? 1.946 14.418 -10.068 1.00 80.50 312 ALA A C 1
ATOM 2301 O O . ALA A 1 312 ? 0.764 14.094 -10.114 1.00 80.50 312 ALA A O 1
ATOM 2302 N N . ASP A 1 313 ? 2.816 14.136 -11.040 1.00 87.75 313 ASP A N 1
ATOM 2303 C CA . ASP A 1 313 ? 2.448 13.566 -12.346 1.00 87.75 313 ASP A CA 1
ATOM 2304 C C . ASP A 1 313 ? 2.766 12.068 -12.469 1.00 87.75 313 ASP A C 1
ATOM 2306 O O . ASP A 1 313 ? 2.712 11.490 -13.554 1.00 87.75 313 ASP A O 1
ATOM 2310 N N . LEU A 1 314 ? 3.153 11.435 -11.364 1.00 95.38 314 LEU A N 1
ATOM 2311 C CA . LEU A 1 314 ? 3.563 10.039 -11.329 1.00 95.38 314 LEU A CA 1
ATOM 2312 C C . LEU A 1 314 ? 2.490 9.232 -10.621 1.00 95.38 314 LEU A C 1
ATOM 2314 O O . LEU A 1 314 ? 2.044 9.607 -9.544 1.00 95.38 314 LEU A O 1
ATOM 2318 N N . THR A 1 315 ? 2.076 8.118 -11.207 1.00 95.88 315 THR A N 1
ATOM 2319 C CA . THR A 1 315 ? 0.958 7.301 -10.713 1.00 95.88 315 THR A CA 1
ATOM 2320 C C . THR A 1 315 ? 1.407 6.223 -9.729 1.00 95.88 315 THR A C 1
ATOM 2322 O O . THR A 1 315 ? 0.597 5.709 -8.956 1.00 95.88 315 THR A O 1
ATOM 2325 N N . GLY A 1 316 ? 2.702 5.896 -9.725 1.00 96.81 316 GLY A N 1
ATOM 2326 C CA . GLY A 1 316 ? 3.275 4.815 -8.939 1.00 96.81 316 GLY A CA 1
ATOM 2327 C C . GLY A 1 316 ? 3.364 3.526 -9.741 1.00 96.81 316 GLY A C 1
ATOM 2328 O O . GLY A 1 316 ? 3.752 3.552 -10.906 1.00 96.81 316 GLY A O 1
ATOM 2329 N N . PHE A 1 317 ? 3.051 2.391 -9.112 1.00 97.38 317 PHE A N 1
ATOM 2330 C CA . PHE A 1 317 ? 3.033 1.108 -9.809 1.00 97.38 317 PHE A CA 1
ATOM 2331 C C . PHE A 1 317 ? 1.794 0.265 -9.489 1.00 97.38 317 PHE A C 1
ATOM 2333 O O . PHE A 1 317 ? 1.290 0.260 -8.363 1.00 97.38 317 PHE A O 1
ATOM 2340 N N . SER A 1 318 ? 1.381 -0.531 -10.474 1.00 97.62 318 SER A N 1
ATOM 2341 C CA . SER A 1 318 ? 0.452 -1.651 -10.353 1.00 97.62 318 SER A CA 1
ATOM 2342 C C . SER A 1 318 ? 0.995 -2.833 -11.139 1.00 97.62 318 SER A C 1
ATOM 2344 O O . SER A 1 318 ? 1.040 -2.819 -12.371 1.00 97.62 318 SER A O 1
ATOM 2346 N N . LEU A 1 319 ? 1.415 -3.866 -10.414 1.00 98.19 319 LEU A N 1
ATOM 2347 C CA . LEU A 1 319 ? 2.132 -5.007 -10.963 1.00 98.19 319 LEU A CA 1
ATOM 2348 C C . LEU A 1 319 ? 1.390 -6.312 -10.672 1.00 98.19 319 LEU A C 1
ATOM 2350 O O . LEU A 1 319 ? 0.819 -6.496 -9.597 1.00 98.19 319 LEU A O 1
ATOM 2354 N N . ASP A 1 320 ? 1.469 -7.247 -11.612 1.00 98.25 320 ASP A N 1
ATOM 2355 C CA . ASP A 1 320 ? 1.134 -8.646 -11.381 1.00 98.25 320 ASP A CA 1
ATOM 2356 C C . ASP A 1 320 ? 2.389 -9.402 -10.954 1.00 98.25 320 ASP A C 1
ATOM 2358 O O . ASP A 1 320 ? 3.472 -9.200 -11.511 1.00 98.25 320 ASP A O 1
ATOM 2362 N N . TYR A 1 321 ? 2.232 -10.334 -10.021 1.00 98.12 321 TYR A N 1
ATOM 2363 C CA . TYR A 1 321 ? 3.275 -11.269 -9.638 1.00 98.12 321 TYR A CA 1
ATOM 2364 C C . TYR A 1 321 ? 2.836 -12.715 -9.874 1.00 98.12 321 TYR A C 1
ATOM 2366 O O . TYR A 1 321 ? 1.660 -13.067 -9.754 1.00 98.12 321 TYR A O 1
ATOM 2374 N N . LYS A 1 322 ? 3.807 -13.579 -10.156 1.00 97.81 322 LYS A N 1
ATOM 2375 C CA . LYS A 1 322 ? 3.661 -15.034 -10.062 1.00 97.81 322 LYS A CA 1
ATOM 2376 C C . LYS A 1 322 ? 4.960 -15.667 -9.596 1.00 97.81 322 LYS A C 1
ATOM 2378 O O . LYS A 1 322 ? 6.045 -15.190 -9.922 1.00 97.81 322 LYS A O 1
ATOM 2383 N N . GLN A 1 323 ? 4.858 -16.751 -8.850 1.00 97.31 323 GLN A N 1
ATOM 2384 C CA . GLN A 1 323 ? 6.007 -17.552 -8.463 1.00 97.31 323 GLN A CA 1
ATOM 2385 C C . GLN A 1 323 ? 6.324 -18.543 -9.587 1.00 97.31 323 GLN A C 1
ATOM 2387 O O . GLN A 1 323 ? 5.425 -19.078 -10.233 1.00 97.31 323 GLN A O 1
ATOM 2392 N N . ILE A 1 324 ? 7.609 -18.780 -9.840 1.00 96.38 324 ILE A N 1
ATOM 2393 C CA . ILE A 1 324 ? 8.094 -19.755 -10.822 1.00 96.38 324 ILE A CA 1
ATOM 2394 C C . ILE A 1 324 ? 8.682 -20.964 -10.079 1.00 96.38 324 ILE A C 1
ATOM 2396 O O . ILE A 1 324 ? 9.498 -20.757 -9.166 1.00 96.38 324 ILE A O 1
ATOM 2400 N N . PRO A 1 325 ? 8.299 -22.200 -10.454 1.00 95.56 325 PRO A N 1
ATOM 2401 C CA . PRO A 1 325 ? 8.865 -23.417 -9.890 1.00 95.56 325 PRO A CA 1
ATOM 2402 C C . PRO A 1 325 ? 10.395 -23.458 -9.970 1.00 95.56 325 PRO A C 1
ATOM 2404 O O . PRO A 1 325 ? 11.019 -22.799 -10.812 1.00 95.56 325 PRO A O 1
ATOM 2407 N N . CYS A 1 326 ? 10.991 -24.220 -9.060 1.00 93.81 326 CYS A N 1
ATOM 2408 C CA . CYS A 1 326 ? 12.385 -24.629 -9.158 1.00 93.81 326 CYS A CA 1
ATOM 2409 C C . CYS A 1 326 ? 12.581 -25.506 -10.405 1.00 93.81 326 CYS A C 1
ATOM 2411 O O . CYS A 1 326 ? 11.701 -26.307 -10.726 1.00 93.81 326 CYS A O 1
ATOM 2413 N N . ASP A 1 327 ? 13.705 -25.315 -11.096 1.00 85.75 327 ASP A N 1
ATOM 2414 C CA . ASP A 1 327 ? 14.131 -26.176 -12.208 1.00 85.75 327 ASP A CA 1
ATOM 2415 C C . ASP A 1 327 ? 14.762 -27.478 -11.680 1.00 85.75 327 ASP A C 1
ATOM 2417 O O . ASP A 1 327 ? 15.372 -27.432 -10.581 1.00 85.75 327 ASP A O 1
#

Organism: Tigriopus californicus (NCBI:txid6832)

=== Feature glossary ===
Legend for the data blocks above and below:

— What the protein is —

The amino-acid sequence is the protein's primary structure: the linear order of residues from the N-terminus to the C-terminus, written in one-letter code. Everything else here — the 3D coordinates, the secondary structure, the domain annotations — is ultimately a consequence of this string.

Database cross-references. InterPro integrates a dozen domain/family signature databases into unified entries with residue-range hits. GO terms attach function/process/location labels with evidence codes. CATH codes position the fold in a four-level structural taxonomy. Organism is the NCBI-taxonomy species name.

— Where its atoms are —

The mmCIF block holds the 3D Cartesian coordinates of each backbone atom (N, Cα, C, O) in ångströms. mmCIF is the PDB's canonical archive format — a tagged-loop text representation of the atomic model.

The six renders are orthographic views along the three Cartesian axes in both directions. Representation (cartoon, sticks, or surface) and color scheme (sequence-rainbow or by-chain) vary across proteins so the training set covers all the common visualization conventions.

— Local backbone conformation —

Secondary structure is the local, repeating backbone conformation. DSSP classifies it into eight states by reading the hydrogen-bond network: three helix types (H, G, I), two β types (E, B), two non-regular types (T, S), and unstructured coil (-).

SS3 is a coarse helix/strand/coil call (letters a/b/c) made by the P-SEA algorithm from inter-Cα distances and dihedrals. It is less detailed than DSSP but needs only Cα positions.

Backbone dihedral angles. Every residue except chain termini has a φ (preceding-C → N → Cα → C) and a ψ (N → Cα → C → next-N). They are reported in degrees following the IUPAC sign convention. Secondary structure is essentially a statement about which (φ, ψ) basin each residue occupies.

— Global shape and packing —

The geometric summary reports three shape descriptors. Rg (radius of gyration) measures how spread out the Cα atoms are about their centre of mass; compact globular proteins have small Rg, elongated or unfolded ones large. Cα contacts (<8 Å, |i−j|>4) count long-range residue pairs in spatial proximity — high for tightly packed folds, near zero for rods or random coil. The bounding-box extents give the protein's footprint along x, y, z in Å.

Solvent accessibility: the surface area of each residue that a 1.4 Å water probe can touch, in Å². When only backbone atoms are present the absolute values are lower than full-atom SASA (side chains contribute most of the area) and are flagged as backbone-only.

Plot images: a contact map (which residues are close in 3D, as an N×N binary image), a Ramachandran scatter (backbone torsion angles, revealing secondary-structure composition at a glance), and — for AlphaFold structures — a PAE heatmap (pairwise prediction confidence).

— Structural neighborhood —

Foldseek's 3Di representation compresses backbone geometry into a per-residue letter drawn from a learned twenty-state alphabet. It captures the tertiary interaction pattern around each residue — which residues are packed against it in space, regardless of where they are in sequence.

Structural nearest neighbors (via Foldseek easy-search vs the PDB). Reported per hit: target PDB id, E-value, and alignment TM-score. A TM-score above ~0.5 is the conventional threshold for 'same fold'.

— Confidence and disorder —

pLDDT (predicted Local Distance Difference Test) is AlphaFold's per-residue confidence score, ranging from 0 to 100. Values above 90 indicate high confidence (typically well-packed cores); 70–90 is confident; 50–70 low confidence; below 50 usually means the region is disordered or the prediction is unreliable there. AlphaFold stores pLDDT in the mmCIF B-factor column.

For experimental (PDB) structures, the B-factor (temperature factor) quantifies the positional spread of each atom in the crystal — a combination of thermal vibration and static disorder — in units of Å². High B-factors mark flexible loops or poorly resolved regions; low B-factors mark the rigid, well-ordered core.

Predicted Aligned Error (PAE) is an AlphaFold confidence matrix: entry (i, j) is the expected error in the position of residue j, in ångströms, when the prediction is superimposed on the true structure at residue i. Low PAE within a block of residues means that block is internally rigid and well-predicted; high PAE between two blocks means their relative placement is uncertain even if each block individually is confident.